Protein AF-A0A1B6GVT2-F1 (afdb_monomer_lite)

Sequence (245 aa):
VLQGLETLRNENLNYINGLKAGSTSDSDYGLNQEKYELVSKVFQDVELGIDEAQLMIGLTSHFQVIEAEKHKLRTQVHRLCQENAWLRDELANAQQKLQYSEQMVVALEEEKKSMEFMCSMNKYDQDNASDESASVDLSKQMKKDDPAVDLFPDDEPEERSVASPTPCNQFSQSMNAGYEIPSRLRTLHNLVIQYATQGRYEVAVPLCKQALEDLEKTSGRDHPDVATMLNILALVYRDQNKYKE

Foldseek 3Di:
DLVVLVVLLVVLVVLLVVLVVPCPDPVCNVVSVVVNVVSVVVNVVSVVVNVVVVVVVVVVVVVVVVVVVVVVVVVVVVVVVVVVVVVVVVVVVVVVVVVVVVVVVVVVVVVVVVVVVVVVVVVVVVVVVVVVPDDDDDDDDDDDDDPDDDPDDDDDDDDDDDDDDDDDDDDDDDDDPDPDQDPVLVVLLVVLVVCLVVVNLVVSLVSLVVVLVVCCVPPNDPDVSNVVSVVSNCVSCVSVVNPPD

Structure (mmCIF, N/CA/C/O backbone):
data_AF-A0A1B6GVT2-F1
#
_entry.id   AF-A0A1B6GVT2-F1
#
loop_
_atom_site.group_PDB
_atom_site.id
_atom_site.type_symbol
_atom_site.label_atom_id
_atom_site.label_alt_id
_atom_site.label_comp_id
_atom_site.label_asym_id
_atom_site.label_entity_id
_atom_site.label_seq_id
_atom_site.pdbx_PDB_ins_code
_atom_site.Cartn_x
_atom_site.Cartn_y
_atom_site.Cartn_z
_atom_site.occupancy
_atom_site.B_iso_or_equiv
_atom_site.auth_seq_id
_atom_site.auth_comp_id
_atom_site.auth_asym_id
_atom_site.auth_atom_id
_atom_site.pdbx_PDB_model_num
ATOM 1 N N . VAL A 1 1 ? -10.860 -7.937 35.851 1.00 80.38 1 VAL A N 1
ATOM 2 C CA . VAL A 1 1 ? -11.379 -6.635 36.336 1.00 80.38 1 VAL A CA 1
ATOM 3 C C . VAL A 1 1 ? -12.832 -6.459 35.934 1.00 80.38 1 VAL A C 1
ATOM 5 O O . VAL A 1 1 ? -13.651 -6.451 36.836 1.00 80.38 1 VAL A O 1
ATOM 8 N N . LEU A 1 2 ? -13.170 -6.456 34.635 1.00 89.06 2 LEU A N 1
ATOM 9 C CA . LEU A 1 2 ? -14.562 -6.333 34.163 1.00 89.06 2 LEU A CA 1
ATOM 10 C C . LEU A 1 2 ? -15.524 -7.334 34.828 1.00 89.06 2 LEU A C 1
ATOM 12 O O . LEU A 1 2 ? -16.487 -6.937 35.464 1.00 89.06 2 LEU A O 1
ATOM 16 N N . GLN A 1 3 ? -15.172 -8.622 34.798 1.00 89.44 3 GLN A N 1
ATOM 17 C CA . GLN A 1 3 ? -15.963 -9.688 35.422 1.00 89.44 3 GLN A CA 1
ATOM 18 C C . GLN A 1 3 ? -16.143 -9.498 36.941 1.00 89.44 3 GLN A C 1
ATOM 20 O O . GLN A 1 3 ? -17.170 -9.870 37.488 1.00 89.44 3 GLN A O 1
ATOM 25 N N . GLY A 1 4 ? -15.160 -8.893 37.620 1.00 91.94 4 GLY A N 1
ATOM 26 C CA . GLY A 1 4 ? -15.250 -8.573 39.049 1.00 91.94 4 GLY A CA 1
ATOM 27 C C . GLY A 1 4 ? -16.153 -7.367 39.336 1.00 91.94 4 GLY A C 1
ATOM 28 O O . GLY A 1 4 ? -16.844 -7.334 40.351 1.00 91.94 4 GLY A O 1
ATOM 29 N N . LEU A 1 5 ? -16.183 -6.387 38.429 1.00 91.00 5 LEU A N 1
ATOM 30 C CA . LEU A 1 5 ? -17.119 -5.264 38.498 1.00 91.00 5 LEU A CA 1
ATOM 31 C C . LEU A 1 5 ? -18.551 -5.724 38.195 1.00 91.00 5 LEU A C 1
ATOM 33 O O . LEU A 1 5 ? -19.476 -5.313 38.883 1.00 91.00 5 LEU A O 1
ATOM 37 N N . GLU A 1 6 ? -18.739 -6.639 37.243 1.00 92.31 6 GLU A N 1
ATOM 38 C CA . GLU A 1 6 ? -20.045 -7.243 36.944 1.00 92.31 6 GLU A CA 1
ATOM 39 C C . GLU A 1 6 ? -20.594 -8.059 38.122 1.00 92.31 6 GLU A C 1
ATOM 41 O O . GLU A 1 6 ? -21.783 -7.970 38.432 1.00 92.31 6 GLU A O 1
ATOM 46 N N . THR A 1 7 ? -19.745 -8.817 38.826 1.00 94.06 7 THR A N 1
ATOM 47 C CA . THR A 1 7 ? -20.168 -9.518 40.047 1.00 94.06 7 THR A CA 1
ATOM 48 C C . THR A 1 7 ? -20.569 -8.536 41.145 1.00 94.06 7 THR A C 1
ATOM 50 O O . THR A 1 7 ? -21.641 -8.694 41.724 1.00 94.06 7 THR A O 1
ATOM 53 N N . LEU A 1 8 ? -19.785 -7.473 41.366 1.00 92.12 8 LEU A N 1
ATOM 54 C CA . LEU A 1 8 ? -20.112 -6.420 42.338 1.00 92.12 8 LEU A CA 1
ATOM 55 C C . LEU A 1 8 ? -21.399 -5.674 41.972 1.00 92.12 8 LEU A C 1
ATOM 57 O O . LEU A 1 8 ? -22.204 -5.355 42.846 1.00 92.12 8 LEU A O 1
ATOM 61 N N . ARG A 1 9 ? -21.632 -5.413 40.684 1.00 93.62 9 ARG A N 1
ATOM 62 C CA . ARG A 1 9 ? -22.877 -4.816 40.188 1.00 93.62 9 ARG A CA 1
ATOM 63 C C . ARG A 1 9 ? -24.078 -5.693 40.550 1.00 93.62 9 ARG A C 1
ATOM 65 O O . ARG A 1 9 ? -25.070 -5.188 41.070 1.00 93.62 9 ARG A O 1
ATOM 72 N N . ASN A 1 10 ? -23.977 -7.002 40.318 1.00 92.81 10 ASN A N 1
ATOM 73 C CA . ASN A 1 10 ? -25.047 -7.956 40.615 1.00 92.81 10 ASN A CA 1
ATOM 74 C C . ASN A 1 10 ? -25.301 -8.098 42.125 1.00 92.81 10 ASN A C 1
ATOM 76 O O . ASN A 1 10 ? -26.453 -8.168 42.549 1.00 92.81 10 ASN A O 1
ATOM 80 N N . GLU A 1 11 ? -24.250 -8.096 42.946 1.00 92.94 11 GLU A N 1
ATOM 81 C CA . GLU A 1 11 ? -24.371 -8.093 44.408 1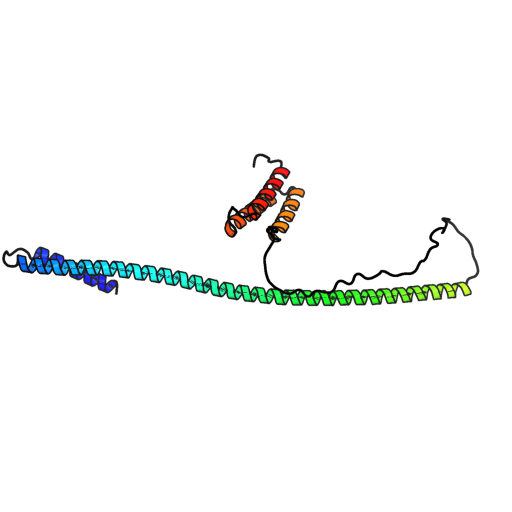.00 92.94 11 GLU A CA 1
ATOM 82 C C . GLU A 1 11 ? -25.060 -6.818 44.914 1.00 92.94 11 GLU A C 1
ATOM 84 O O . GLU A 1 11 ? -26.036 -6.907 45.658 1.00 92.94 11 GLU A O 1
ATOM 89 N N . ASN A 1 12 ? -24.638 -5.636 44.448 1.00 90.25 12 ASN A N 1
ATOM 90 C CA . ASN A 1 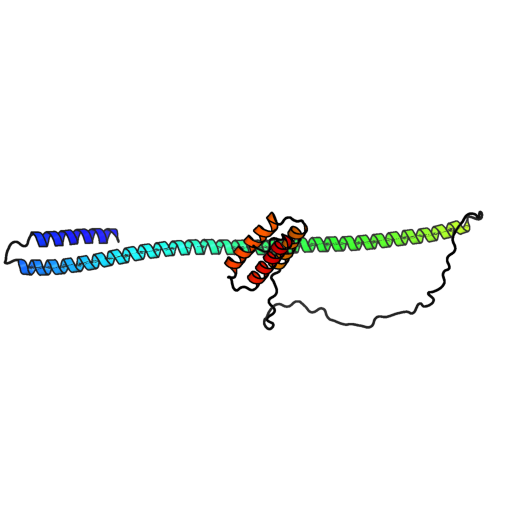12 ? -25.273 -4.359 44.794 1.00 90.25 12 ASN A CA 1
ATOM 91 C C . ASN A 1 12 ? -26.738 -4.296 44.344 1.00 90.25 12 ASN A C 1
ATOM 93 O O . ASN A 1 12 ? -27.591 -3.828 45.097 1.00 90.25 12 ASN A O 1
ATOM 97 N N . LEU A 1 13 ? -27.064 -4.833 43.165 1.00 91.75 13 LEU A N 1
ATOM 98 C CA . LEU A 1 13 ? -28.447 -4.947 42.698 1.00 91.75 13 LEU A CA 1
ATOM 99 C C . LEU A 1 13 ? -29.287 -5.838 43.625 1.00 91.75 13 LEU A C 1
ATOM 101 O O . LEU A 1 13 ? -30.421 -5.495 43.966 1.00 91.75 13 LEU A O 1
ATOM 105 N N . ASN A 1 14 ? -28.724 -6.960 44.074 1.00 91.62 14 ASN A N 1
ATOM 106 C CA . ASN A 1 14 ? -29.378 -7.846 45.033 1.00 91.62 14 ASN A CA 1
ATOM 107 C C . ASN A 1 14 ? -29.585 -7.158 46.393 1.00 91.62 14 ASN A C 1
ATOM 109 O O . ASN A 1 14 ? -30.661 -7.297 46.976 1.00 91.62 14 ASN A O 1
ATOM 113 N N . TYR A 1 15 ? -28.618 -6.366 46.871 1.00 88.81 15 TYR A N 1
ATOM 114 C CA . TYR A 1 15 ? -28.761 -5.571 48.097 1.00 88.81 15 TYR A CA 1
ATOM 115 C C . TYR A 1 15 ? -29.846 -4.493 47.977 1.00 88.81 15 TYR A C 1
ATOM 117 O O . TYR A 1 15 ? -30.672 -4.361 48.880 1.00 88.81 15 TYR A O 1
ATOM 125 N N . ILE A 1 16 ? -29.901 -3.773 46.854 1.00 88.06 16 ILE A N 1
ATOM 126 C CA . ILE A 1 16 ? -30.946 -2.780 46.544 1.00 88.06 16 ILE A CA 1
ATOM 127 C C . ILE A 1 16 ? -32.334 -3.434 46.557 1.00 88.06 16 ILE A C 1
ATOM 129 O O . ILE A 1 16 ? -33.268 -2.906 47.166 1.00 88.06 16 ILE A O 1
ATOM 133 N N . ASN A 1 17 ? -32.468 -4.603 45.925 1.00 86.94 17 ASN A N 1
ATOM 134 C CA . ASN A 1 17 ? -33.721 -5.358 45.893 1.00 86.94 17 ASN A CA 1
ATOM 135 C C . ASN A 1 17 ? -34.118 -5.878 47.285 1.00 86.94 17 ASN A C 1
ATOM 137 O O . ASN A 1 17 ? -35.291 -5.813 47.650 1.00 86.94 17 ASN A O 1
ATOM 141 N N . GLY A 1 18 ? -33.150 -6.332 48.089 1.00 85.81 18 GLY A N 1
ATOM 142 C CA . GLY A 1 18 ? -33.376 -6.760 49.472 1.00 85.81 18 GLY A CA 1
ATOM 143 C C . GLY A 1 18 ? -33.822 -5.619 50.393 1.00 85.81 18 GLY A C 1
ATOM 144 O O . GLY A 1 18 ? -34.776 -5.781 51.153 1.00 85.81 18 GLY A O 1
ATOM 145 N N . LEU A 1 19 ? -33.196 -4.442 50.280 1.00 82.25 19 LEU A N 1
ATOM 146 C CA . LEU A 1 19 ? -33.551 -3.237 51.044 1.00 82.25 19 LEU A CA 1
ATOM 147 C C . LEU A 1 19 ? -34.955 -2.713 50.695 1.00 82.25 19 LEU A C 1
ATOM 149 O O . LEU A 1 19 ? -35.679 -2.267 51.587 1.00 82.25 19 LEU A O 1
ATOM 153 N N . LYS A 1 20 ? -35.370 -2.825 49.425 1.00 76.31 20 LYS A N 1
ATOM 154 C CA . LYS A 1 20 ? -36.737 -2.508 48.966 1.00 76.31 20 LYS A CA 1
ATOM 155 C C . LYS A 1 20 ? -37.798 -3.501 49.445 1.00 76.31 20 LYS A C 1
ATOM 157 O O . LYS A 1 20 ? -38.952 -3.121 49.601 1.00 76.31 20 LYS A O 1
ATOM 162 N N . ALA A 1 21 ? -37.436 -4.768 49.639 1.00 77.69 21 ALA A N 1
ATOM 163 C CA . ALA A 1 21 ? -38.366 -5.800 50.094 1.00 77.69 21 ALA A CA 1
ATOM 164 C C . ALA A 1 21 ? -38.567 -5.796 51.623 1.00 77.69 21 ALA A C 1
ATOM 166 O O . ALA A 1 21 ? -39.639 -6.162 52.097 1.00 77.69 21 ALA A O 1
ATOM 167 N N . GLY A 1 22 ? -37.559 -5.377 52.399 1.00 68.69 22 GLY A N 1
ATOM 168 C CA . GLY A 1 22 ? -37.584 -5.368 53.870 1.00 68.69 22 GLY A CA 1
ATOM 169 C C . GLY A 1 22 ? -38.232 -4.142 54.527 1.00 68.69 22 GLY A C 1
ATOM 170 O O . GLY A 1 22 ? -38.221 -4.028 55.749 1.00 68.69 22 GLY A O 1
ATOM 171 N N . SER A 1 23 ? -38.784 -3.207 53.753 1.00 60.81 23 SER A N 1
ATOM 172 C CA . SER A 1 23 ? -39.236 -1.891 54.227 1.00 60.81 23 SER A CA 1
ATOM 173 C C . SER A 1 23 ? -40.594 -1.905 54.957 1.00 60.81 23 SER A C 1
ATOM 175 O O . SER A 1 23 ? -41.352 -0.967 54.816 1.00 60.81 23 SER A O 1
ATOM 177 N N . THR A 1 24 ? -40.985 -2.942 55.702 1.00 57.97 24 THR A N 1
ATOM 178 C CA . THR A 1 24 ? -42.368 -3.051 56.234 1.00 57.97 24 THR A CA 1
ATOM 179 C C . THR A 1 24 ? -42.588 -2.478 57.642 1.00 57.97 24 THR A C 1
ATOM 181 O O . THR A 1 24 ? -43.722 -2.474 58.115 1.00 57.97 24 THR A O 1
ATOM 184 N N . SER A 1 25 ? -41.548 -2.006 58.338 1.00 59.25 25 SER A N 1
ATOM 185 C CA . SER A 1 25 ? -41.632 -1.503 59.724 1.00 59.25 25 SER A CA 1
ATOM 186 C C . SER A 1 25 ? -41.234 -0.028 59.851 1.00 59.25 25 SER A C 1
ATOM 188 O O . SER A 1 25 ? -40.093 0.332 59.568 1.00 59.25 25 SER A O 1
ATOM 190 N N . ASP A 1 26 ? -42.156 0.802 60.358 1.00 57.19 26 ASP A N 1
ATOM 191 C CA . ASP A 1 26 ? -42.071 2.276 60.459 1.00 57.19 26 ASP A CA 1
ATOM 192 C C . ASP A 1 26 ? -40.804 2.824 61.156 1.00 57.19 26 ASP A C 1
ATOM 194 O O . ASP A 1 26 ? -40.368 3.930 60.849 1.00 57.19 26 ASP A O 1
ATOM 198 N N . SER A 1 27 ? -40.164 2.072 62.066 1.00 60.16 27 SER A N 1
ATOM 199 C CA . SER A 1 27 ? -38.970 2.559 62.785 1.00 60.16 27 SER A CA 1
ATOM 200 C C . SER A 1 27 ? -37.652 2.409 62.019 1.00 60.16 27 SER A C 1
ATOM 202 O O . SER A 1 27 ? -36.683 3.078 62.364 1.00 60.16 27 SER A O 1
ATOM 204 N N . ASP A 1 28 ? -37.595 1.540 61.005 1.00 62.97 28 ASP A N 1
ATOM 205 C CA . ASP A 1 28 ? -36.362 1.209 60.265 1.00 62.97 28 ASP A CA 1
ATOM 206 C C . ASP A 1 28 ? -36.270 1.916 58.903 1.00 62.97 28 ASP A C 1
ATOM 208 O O . ASP A 1 28 ? -35.255 1.828 58.209 1.00 62.97 28 ASP A O 1
ATOM 212 N N . TYR A 1 29 ? -37.316 2.651 58.516 1.00 71.06 29 TYR A N 1
ATOM 213 C CA . TYR A 1 29 ? -37.406 3.318 57.217 1.00 71.06 29 TYR A CA 1
ATOM 214 C C . TYR A 1 29 ? -36.283 4.330 56.976 1.00 71.06 29 TYR A C 1
ATOM 216 O O . TYR A 1 29 ? -35.708 4.336 55.892 1.00 71.06 29 TYR A O 1
ATOM 224 N N . GLY A 1 30 ? -35.929 5.150 57.971 1.00 76.31 30 GLY A N 1
ATOM 225 C CA . GLY A 1 30 ? -34.881 6.168 57.816 1.00 76.31 30 GLY A CA 1
ATOM 226 C C . GLY A 1 30 ? -33.496 5.565 57.557 1.00 76.31 30 GLY A C 1
ATOM 227 O O . GLY A 1 30 ? -32.812 5.951 56.614 1.00 76.31 30 GLY A O 1
ATOM 228 N N . LEU A 1 31 ? -33.114 4.550 58.337 1.00 78.38 31 LEU A N 1
ATOM 229 C CA . LEU A 1 31 ? -31.825 3.866 58.178 1.00 78.38 31 LEU A CA 1
ATOM 230 C C . LEU A 1 31 ? -31.768 3.023 56.898 1.00 78.38 31 LEU A C 1
ATOM 232 O O . LEU A 1 31 ? -30.718 2.938 56.261 1.00 78.38 31 LEU A O 1
ATOM 236 N N . ASN A 1 32 ? -32.877 2.391 56.505 1.00 80.12 32 ASN A N 1
ATOM 237 C CA . ASN A 1 32 ? -32.943 1.645 55.248 1.00 80.12 32 ASN A CA 1
ATOM 238 C C . ASN A 1 32 ? -32.906 2.569 54.026 1.00 80.12 32 ASN A C 1
ATOM 240 O O . ASN A 1 32 ? -32.313 2.189 53.017 1.00 80.12 32 ASN A O 1
ATOM 244 N N . GLN A 1 33 ? -33.461 3.779 54.127 1.00 82.56 33 GLN A N 1
ATOM 245 C CA . GLN A 1 33 ? -33.381 4.798 53.084 1.00 82.56 33 GLN A CA 1
ATOM 246 C C . GLN A 1 33 ? -31.938 5.286 52.882 1.00 82.56 33 GLN A C 1
ATOM 248 O O . GLN A 1 33 ? -31.445 5.264 51.757 1.00 82.56 33 GLN A O 1
ATOM 253 N N . GLU A 1 34 ? -31.217 5.628 53.955 1.00 85.50 34 GLU A N 1
ATOM 254 C CA . GLU A 1 34 ? -29.806 6.041 53.860 1.00 85.50 34 GLU A CA 1
ATOM 255 C C . GLU A 1 34 ? -28.907 4.922 53.301 1.00 85.50 34 GLU A C 1
ATOM 257 O O . GLU A 1 34 ? -28.043 5.162 52.454 1.00 85.50 34 GLU A O 1
ATOM 262 N N . LYS A 1 35 ? -29.134 3.668 53.720 1.00 87.00 35 LYS A N 1
ATOM 263 C CA . LYS A 1 35 ? -28.430 2.499 53.163 1.00 87.00 35 LYS A CA 1
ATOM 264 C C . LYS A 1 35 ? -28.738 2.301 51.684 1.00 87.00 35 LYS A C 1
ATOM 266 O O . LYS A 1 35 ? -27.830 2.008 50.910 1.00 87.00 35 LYS A O 1
ATOM 271 N N . TYR A 1 36 ? -30.000 2.455 51.292 1.00 88.06 36 TYR A N 1
ATOM 272 C CA . TYR A 1 36 ? -30.412 2.361 49.898 1.00 88.06 36 TYR A CA 1
ATOM 273 C C . TYR A 1 36 ? -29.717 3.426 49.046 1.00 88.06 36 TYR A C 1
ATOM 275 O O . TYR A 1 36 ? -29.175 3.104 47.993 1.00 88.06 36 TYR A O 1
ATOM 283 N N . GLU A 1 37 ? -29.678 4.674 49.512 1.00 88.81 37 GLU A N 1
ATOM 284 C CA . GLU A 1 37 ? -29.016 5.778 48.813 1.00 88.81 37 GLU A CA 1
ATOM 285 C C . GLU A 1 37 ? -27.512 5.533 48.651 1.00 88.81 37 GLU A C 1
ATOM 287 O O . GLU A 1 37 ? -26.970 5.720 47.558 1.00 88.81 37 GLU A O 1
ATOM 292 N N . LEU A 1 38 ? -26.842 5.030 49.694 1.00 91.25 38 LEU A N 1
ATOM 293 C CA . LEU A 1 38 ? -25.420 4.699 49.631 1.00 91.25 38 LEU A CA 1
ATOM 294 C C . LEU A 1 38 ? -25.137 3.570 48.629 1.00 91.25 38 LEU A C 1
ATOM 296 O O . LEU A 1 38 ? -24.254 3.708 47.782 1.00 91.25 38 LEU A O 1
ATOM 300 N N . VAL A 1 39 ? -25.896 2.470 48.690 1.00 91.81 39 VAL A N 1
ATOM 301 C CA . VAL A 1 39 ? -25.717 1.331 47.773 1.00 91.81 39 VAL A CA 1
ATOM 302 C C . VAL A 1 39 ? -26.092 1.718 46.341 1.00 91.81 39 VAL A C 1
ATOM 304 O O . VAL A 1 39 ? -25.415 1.303 45.406 1.00 91.81 39 VAL A O 1
ATOM 307 N N . SER A 1 40 ? -27.110 2.561 46.147 1.00 91.19 40 SER A N 1
ATOM 308 C CA . SER A 1 40 ? -27.479 3.079 44.825 1.00 91.19 40 SER A CA 1
ATOM 309 C C . SER A 1 40 ? -26.367 3.929 44.214 1.00 91.19 40 SER A C 1
ATOM 311 O O . SER A 1 40 ? -26.122 3.831 43.013 1.00 91.19 40 SER A O 1
ATOM 313 N N . LYS A 1 41 ? -25.674 4.740 45.022 1.00 94.00 41 LYS A N 1
ATOM 314 C CA . LYS A 1 41 ? -24.526 5.524 44.557 1.00 94.00 41 LYS A CA 1
ATOM 315 C C . LYS A 1 41 ? -23.362 4.622 44.146 1.00 94.00 41 LYS A C 1
ATOM 317 O O . LYS A 1 41 ? -22.839 4.767 43.049 1.00 94.00 41 LYS A O 1
ATOM 322 N N . VAL A 1 42 ? -23.024 3.637 44.982 1.00 92.88 42 VAL A N 1
ATOM 323 C CA . VAL A 1 42 ? -21.978 2.646 44.671 1.00 92.88 42 VAL A CA 1
ATOM 324 C C . VAL A 1 42 ? -22.328 1.843 43.417 1.00 92.88 42 VAL A C 1
ATOM 326 O O . VAL A 1 42 ? -21.457 1.586 42.594 1.00 92.88 42 VAL A O 1
ATOM 329 N N . PHE A 1 43 ? -23.595 1.471 43.237 1.00 93.50 43 PHE A N 1
ATOM 330 C CA . PHE A 1 43 ? -24.060 0.785 42.034 1.00 93.50 43 PHE A CA 1
ATOM 331 C C . PHE A 1 43 ? -23.825 1.626 40.772 1.00 93.50 43 PHE A C 1
ATOM 333 O O . PHE A 1 43 ? -23.289 1.110 39.794 1.00 93.50 43 PHE A O 1
ATOM 340 N N . GLN A 1 44 ? -24.163 2.918 40.810 1.00 94.12 44 GLN A N 1
ATOM 341 C CA . GLN A 1 44 ? -23.956 3.830 39.685 1.00 94.12 44 GLN A CA 1
ATOM 342 C C . GLN A 1 44 ? -22.465 4.040 39.371 1.00 94.12 44 GLN A C 1
ATOM 344 O O . GLN A 1 44 ? -22.078 4.024 38.204 1.00 94.12 44 GLN A O 1
ATOM 349 N N . ASP A 1 45 ? -21.622 4.165 40.399 1.00 94.88 45 ASP A N 1
ATOM 350 C CA . ASP A 1 45 ? -20.167 4.271 40.236 1.00 94.88 45 ASP A CA 1
ATOM 351 C C . ASP A 1 45 ? -19.570 2.981 39.628 1.00 94.88 45 ASP A C 1
ATOM 353 O O . ASP A 1 45 ? -18.672 3.041 38.787 1.00 94.88 45 ASP A O 1
ATOM 357 N N . VAL A 1 46 ? -20.089 1.803 40.004 1.00 95.00 46 VAL A N 1
ATOM 358 C CA . VAL A 1 46 ? -19.681 0.513 39.419 1.00 95.00 46 VAL A CA 1
ATOM 359 C C . VAL A 1 46 ? -20.121 0.391 37.960 1.00 95.00 46 VAL A C 1
ATOM 361 O O . VAL A 1 46 ? -19.341 -0.105 37.151 1.00 95.00 46 VAL A O 1
ATOM 364 N N . GLU A 1 47 ? -21.325 0.842 37.596 1.00 94.31 47 GLU A N 1
ATOM 365 C CA . GLU A 1 47 ? -21.771 0.849 36.194 1.00 94.31 47 GLU A CA 1
ATOM 366 C C . GLU A 1 47 ? -20.896 1.755 35.322 1.00 94.31 47 GLU A C 1
ATOM 368 O O . GLU A 1 47 ? -20.406 1.302 34.289 1.00 94.31 47 GLU A O 1
ATOM 373 N N . LEU A 1 48 ? -20.595 2.973 35.785 1.00 95.25 48 LEU A N 1
ATOM 374 C CA . LEU A 1 48 ? -19.649 3.866 35.106 1.00 95.25 48 LEU A CA 1
ATOM 375 C C . LEU A 1 48 ? -18.269 3.209 34.947 1.00 95.25 48 LEU A C 1
ATOM 377 O O . LEU A 1 48 ? -17.686 3.240 33.865 1.00 95.25 48 LEU A O 1
ATOM 381 N N . GLY A 1 49 ? -17.771 2.545 35.994 1.00 95.44 49 GLY A N 1
ATOM 382 C CA . GLY A 1 49 ? -16.502 1.817 35.938 1.00 95.44 49 GLY A CA 1
ATOM 383 C C . GLY A 1 49 ? -16.504 0.632 34.959 1.00 95.44 49 GLY A C 1
ATOM 384 O O . GLY A 1 49 ? -15.464 0.321 34.373 1.00 95.44 49 GLY A O 1
ATOM 385 N N . ILE A 1 50 ? -17.647 -0.033 34.753 1.00 95.12 50 ILE A N 1
ATOM 386 C CA . ILE A 1 50 ? -17.794 -1.086 33.734 1.00 95.12 50 ILE A CA 1
ATOM 387 C C . ILE A 1 50 ? -17.717 -0.471 32.337 1.00 95.12 50 ILE A C 1
ATOM 389 O O . ILE A 1 50 ? -16.945 -0.969 31.515 1.00 95.12 50 ILE A O 1
ATOM 393 N N . ASP A 1 51 ? -18.457 0.607 32.080 1.00 95.44 51 ASP A N 1
ATOM 394 C CA . ASP A 1 51 ? -18.481 1.279 30.777 1.00 95.44 51 ASP A CA 1
ATOM 395 C C . ASP A 1 51 ? -17.089 1.809 30.391 1.00 95.44 51 ASP A C 1
ATOM 397 O O . ASP A 1 51 ? -16.608 1.581 29.276 1.00 95.44 51 ASP A O 1
ATOM 401 N N . GLU A 1 52 ? -16.381 2.434 31.337 1.00 95.69 52 GLU A N 1
ATOM 402 C CA . GLU A 1 52 ? -14.996 2.879 31.152 1.00 95.69 52 GLU A CA 1
ATOM 403 C C . GLU A 1 52 ? -14.053 1.708 30.844 1.00 95.69 52 GLU A C 1
ATOM 405 O O . GLU A 1 52 ? -13.225 1.781 29.930 1.00 95.69 52 GLU A O 1
ATOM 410 N N . ALA A 1 53 ? -14.184 0.592 31.566 1.00 95.69 53 ALA A N 1
ATOM 411 C CA . ALA A 1 53 ? -13.353 -0.583 31.342 1.00 95.69 53 ALA A CA 1
ATOM 412 C C . ALA A 1 53 ? -13.639 -1.257 29.986 1.00 95.69 53 ALA A C 1
ATOM 414 O O . ALA A 1 53 ? -12.702 -1.716 29.327 1.00 95.69 53 ALA A O 1
ATOM 415 N N . GLN A 1 54 ? -14.895 -1.283 29.531 1.00 95.75 54 GLN A N 1
ATOM 416 C CA . GLN A 1 54 ? -15.249 -1.755 28.188 1.00 95.75 54 GLN A CA 1
ATOM 417 C C . GLN A 1 54 ? -14.628 -0.868 27.105 1.00 95.75 54 GLN A C 1
ATOM 419 O O . GLN A 1 54 ? -14.041 -1.386 26.150 1.00 95.75 54 GLN A O 1
ATOM 424 N N . LEU A 1 55 ? -14.681 0.456 27.278 1.00 96.56 55 LEU A N 1
ATOM 425 C CA . LEU A 1 55 ? -14.051 1.407 26.362 1.00 96.56 55 LEU A CA 1
ATOM 426 C C . LEU A 1 55 ? -12.535 1.195 26.304 1.00 96.56 55 LEU A C 1
ATOM 428 O O . LEU A 1 55 ? -11.968 1.132 25.213 1.00 96.56 55 LEU A O 1
ATOM 432 N N . MET A 1 56 ? -11.880 1.004 27.452 1.00 96.56 56 MET A N 1
ATOM 433 C CA . MET A 1 56 ? -10.444 0.719 27.514 1.00 96.56 56 MET A CA 1
ATOM 434 C C . MET A 1 56 ? -10.070 -0.579 26.790 1.00 96.56 56 MET A C 1
ATOM 436 O O . MET A 1 56 ? -9.053 -0.619 26.093 1.00 96.56 56 MET A O 1
ATOM 440 N N . ILE A 1 57 ? -10.888 -1.630 26.897 1.00 96.06 57 ILE A N 1
ATOM 441 C CA . ILE A 1 57 ? -10.678 -2.885 26.160 1.00 96.06 57 ILE A CA 1
ATOM 442 C C . ILE A 1 57 ? -10.819 -2.651 24.653 1.00 96.06 57 ILE A C 1
ATOM 444 O O . ILE A 1 57 ? -9.946 -3.068 23.888 1.00 96.06 57 ILE A O 1
ATOM 448 N N . GLY A 1 58 ? -11.874 -1.951 24.225 1.00 97.12 58 GLY A N 1
ATOM 449 C CA . GLY A 1 58 ? -12.096 -1.611 22.819 1.00 97.12 58 GLY A CA 1
ATOM 450 C C . GLY A 1 58 ? -10.939 -0.797 22.238 1.00 97.12 58 GLY A C 1
ATOM 451 O O . GLY A 1 58 ? -10.372 -1.163 21.208 1.00 97.12 58 GLY A O 1
ATOM 452 N N . LEU A 1 59 ? -10.516 0.253 22.946 1.00 97.81 59 LEU A N 1
ATOM 453 C CA . LEU A 1 59 ? -9.374 1.083 22.567 1.00 97.81 59 LEU A CA 1
ATOM 454 C C . LEU A 1 59 ? -8.085 0.261 22.462 1.00 97.81 59 LEU A C 1
ATOM 456 O O . LEU A 1 59 ? -7.363 0.383 21.475 1.00 97.81 59 LEU A O 1
ATOM 460 N N . THR A 1 60 ? -7.816 -0.608 23.438 1.00 97.31 60 THR A N 1
ATOM 461 C CA . THR A 1 60 ? -6.629 -1.475 23.427 1.00 97.31 60 THR A CA 1
ATOM 462 C C . THR A 1 60 ? -6.649 -2.431 22.235 1.00 97.31 60 THR A C 1
ATOM 464 O O . THR A 1 60 ? -5.635 -2.592 21.562 1.00 97.31 60 THR A O 1
ATOM 467 N N . SER A 1 61 ? -7.805 -3.019 21.923 1.00 97.75 61 SER A N 1
ATOM 468 C CA . SER A 1 61 ? -7.975 -3.883 20.752 1.00 97.75 61 SER A CA 1
ATOM 469 C C . SER A 1 61 ? -7.705 -3.127 19.447 1.00 97.75 61 SER A C 1
ATOM 471 O O . SER A 1 61 ? -6.953 -3.603 18.598 1.00 97.75 61 SER A O 1
ATOM 473 N N . HIS A 1 62 ? -8.274 -1.929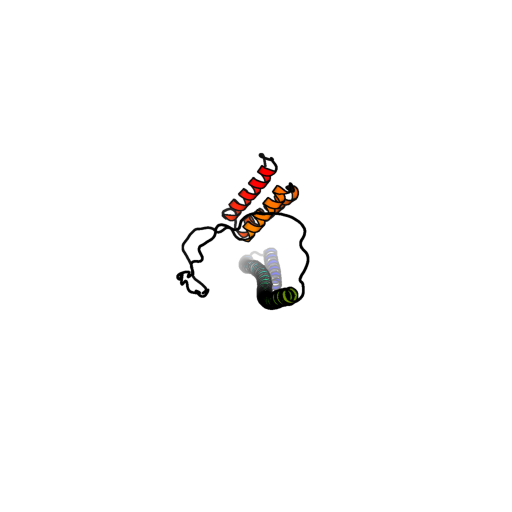 19.279 1.00 98.19 62 HIS A N 1
ATOM 474 C CA . HIS A 1 62 ? -8.015 -1.099 18.099 1.00 98.19 62 HIS A CA 1
ATOM 475 C C . HIS A 1 62 ? -6.541 -0.704 17.989 1.00 98.19 62 HIS A C 1
ATOM 477 O O . HIS A 1 62 ? -5.960 -0.780 16.906 1.00 98.19 62 HIS A O 1
ATOM 483 N N . PHE A 1 63 ? -5.917 -0.340 19.108 1.00 98.25 63 PHE A N 1
ATOM 484 C CA . PHE A 1 63 ? -4.501 -0.006 19.156 1.00 98.25 63 PHE A CA 1
ATOM 485 C C . PHE A 1 63 ? -3.622 -1.192 18.735 1.00 98.25 63 PHE A C 1
ATOM 487 O O . PHE A 1 63 ? -2.753 -1.026 17.885 1.00 98.25 63 PHE A O 1
ATOM 494 N N . GLN A 1 64 ? -3.909 -2.405 19.222 1.00 98.38 64 GLN A N 1
ATOM 495 C CA . GLN A 1 64 ? -3.197 -3.627 18.824 1.00 98.38 64 GLN A CA 1
ATOM 496 C C . GLN A 1 64 ? -3.302 -3.913 17.319 1.00 98.38 64 GLN A C 1
ATOM 498 O O . GLN A 1 64 ? -2.310 -4.297 16.695 1.00 98.38 64 GLN A O 1
ATOM 503 N N . VAL A 1 65 ? -4.479 -3.710 16.715 1.00 98.31 65 VAL A N 1
ATOM 504 C CA . VAL A 1 65 ? -4.664 -3.877 15.262 1.00 98.31 65 VAL A CA 1
ATOM 505 C C . VAL A 1 65 ? -3.807 -2.871 14.491 1.00 98.31 65 VAL A C 1
ATOM 507 O O . VAL A 1 65 ? -3.054 -3.267 13.599 1.00 98.31 65 VAL A O 1
ATOM 510 N N . ILE A 1 66 ? -3.857 -1.593 14.876 1.00 98.25 66 ILE A N 1
ATOM 511 C CA . ILE A 1 66 ? -3.071 -0.525 14.241 1.00 98.25 66 ILE A CA 1
ATOM 512 C C . ILE A 1 66 ? -1.567 -0.792 14.383 1.00 98.25 66 ILE A C 1
ATOM 514 O O . ILE A 1 66 ? -0.804 -0.621 13.429 1.00 98.25 66 ILE A O 1
ATOM 518 N N . GLU A 1 67 ? -1.111 -1.236 15.554 1.00 98.19 67 GLU A N 1
ATOM 519 C CA . GLU A 1 67 ? 0.290 -1.595 15.768 1.00 98.19 67 GLU A CA 1
ATOM 520 C C . GLU A 1 67 ? 0.718 -2.772 14.890 1.00 98.19 67 GLU A C 1
ATOM 522 O O . GLU A 1 67 ? 1.780 -2.713 14.262 1.00 98.19 67 GLU A O 1
ATOM 527 N N . ALA A 1 68 ? -0.108 -3.814 14.779 1.00 98.00 68 ALA A N 1
ATOM 528 C CA . ALA A 1 68 ? 0.175 -4.955 13.916 1.00 98.00 68 ALA A CA 1
ATOM 529 C C . ALA A 1 68 ? 0.268 -4.548 12.434 1.00 98.00 68 ALA A C 1
ATOM 531 O O . ALA A 1 68 ? 1.183 -4.984 11.729 1.00 98.00 68 ALA A O 1
ATOM 532 N N . GLU A 1 69 ? -0.630 -3.686 11.954 1.00 97.94 69 GLU A N 1
ATOM 533 C CA . GLU A 1 69 ? -0.580 -3.138 10.593 1.00 97.94 69 GLU A CA 1
ATOM 534 C C . GLU A 1 69 ? 0.674 -2.293 10.362 1.00 97.94 69 GLU A C 1
ATOM 536 O O . GLU A 1 69 ? 1.391 -2.489 9.378 1.00 97.94 69 GLU A O 1
ATOM 541 N N . LYS A 1 70 ? 1.013 -1.418 11.311 1.00 98.12 70 LYS A N 1
ATOM 542 C CA . LYS A 1 70 ? 2.249 -0.629 11.287 1.00 98.12 70 LYS A CA 1
ATOM 543 C C . LYS A 1 70 ? 3.490 -1.519 11.217 1.00 98.12 70 LYS A C 1
ATOM 545 O O . LYS A 1 70 ? 4.414 -1.212 10.461 1.00 98.12 70 LYS A O 1
ATOM 550 N N . HIS A 1 71 ? 3.537 -2.610 11.981 1.00 98.12 71 HIS A N 1
ATOM 551 C CA . HIS A 1 71 ? 4.639 -3.570 11.919 1.00 98.12 71 HIS A CA 1
ATOM 552 C C . HIS A 1 71 ? 4.731 -4.244 10.543 1.00 98.12 71 HIS A C 1
ATOM 554 O O . HIS A 1 71 ? 5.819 -4.276 9.968 1.00 98.12 71 HIS A O 1
ATOM 560 N N . LYS A 1 72 ? 3.604 -4.691 9.969 1.00 98.38 72 LYS A N 1
ATOM 561 C CA . LYS A 1 72 ? 3.561 -5.276 8.615 1.00 98.38 72 LYS A CA 1
ATOM 562 C C . LYS A 1 72 ? 4.076 -4.305 7.551 1.00 98.38 72 LYS A C 1
ATOM 564 O O . LYS A 1 72 ? 4.941 -4.675 6.757 1.00 98.38 72 LYS A O 1
ATOM 569 N N . LEU A 1 73 ? 3.593 -3.061 7.565 1.00 97.75 73 LEU A N 1
ATOM 570 C CA . LEU A 1 73 ? 4.004 -2.031 6.607 1.00 97.75 73 LEU A CA 1
ATOM 571 C C . LEU A 1 73 ? 5.495 -1.704 6.729 1.00 97.75 73 LEU A C 1
ATOM 573 O O . LEU A 1 73 ? 6.185 -1.595 5.719 1.00 97.75 73 LEU A O 1
ATOM 577 N N . ARG A 1 74 ? 6.033 -1.615 7.951 1.00 98.19 74 ARG A N 1
ATOM 578 C CA . ARG A 1 74 ? 7.474 -1.398 8.169 1.00 98.19 74 ARG A CA 1
ATOM 579 C C . ARG A 1 74 ? 8.325 -2.516 7.574 1.00 98.19 74 ARG A C 1
ATOM 581 O O . ARG A 1 74 ? 9.314 -2.229 6.901 1.00 98.19 74 ARG A O 1
ATOM 588 N N . THR A 1 75 ? 7.939 -3.772 7.785 1.00 97.44 75 THR A N 1
ATOM 589 C CA . THR A 1 75 ? 8.643 -4.919 7.196 1.00 97.44 75 THR A CA 1
ATOM 590 C C . THR A 1 75 ? 8.553 -4.904 5.671 1.00 97.44 75 THR A C 1
ATOM 592 O O . THR A 1 75 ? 9.554 -5.156 5.001 1.00 97.44 75 THR A O 1
ATOM 595 N N . GLN A 1 76 ? 7.391 -4.557 5.111 1.00 98.25 76 GLN A N 1
ATOM 596 C CA . GLN A 1 76 ? 7.217 -4.445 3.664 1.00 98.25 76 GLN A CA 1
ATOM 597 C C . GLN A 1 76 ? 8.103 -3.348 3.064 1.00 98.25 76 GLN A C 1
ATOM 599 O O . GLN A 1 76 ? 8.779 -3.597 2.071 1.00 98.25 76 GLN A O 1
ATOM 604 N N . VAL A 1 77 ? 8.154 -2.164 3.681 1.00 98.12 77 VAL A N 1
ATOM 605 C CA . VAL A 1 77 ? 9.032 -1.071 3.237 1.00 98.12 77 VAL A CA 1
ATOM 606 C C . VAL A 1 77 ? 10.494 -1.504 3.275 1.00 98.12 77 VAL A C 1
ATOM 608 O O . VAL A 1 77 ? 11.212 -1.293 2.303 1.00 98.12 77 VAL A O 1
ATOM 611 N N . HIS A 1 78 ? 10.936 -2.156 4.354 1.00 98.38 78 HIS A N 1
ATOM 612 C CA . HIS A 1 78 ? 12.311 -2.648 4.446 1.00 98.38 78 HIS A CA 1
ATOM 613 C C . HIS A 1 78 ? 12.645 -3.635 3.318 1.00 98.38 78 HIS A C 1
ATOM 615 O O . HIS A 1 78 ? 13.664 -3.476 2.645 1.00 98.38 78 HIS A O 1
ATOM 621 N N . ARG A 1 79 ? 11.751 -4.596 3.059 1.00 98.19 79 ARG A N 1
ATOM 622 C CA . ARG A 1 79 ? 11.886 -5.553 1.957 1.00 98.19 79 ARG A CA 1
ATOM 623 C C . ARG A 1 79 ? 11.964 -4.854 0.600 1.00 98.19 79 ARG A C 1
ATOM 625 O O . ARG A 1 79 ? 12.875 -5.134 -0.168 1.00 98.19 79 ARG A O 1
ATOM 632 N N . LEU A 1 80 ? 11.054 -3.920 0.321 1.00 97.38 80 LEU A N 1
ATOM 633 C CA . LEU A 1 80 ? 11.044 -3.178 -0.942 1.00 97.38 80 LEU A CA 1
ATOM 634 C C . LEU A 1 80 ? 12.309 -2.334 -1.120 1.00 97.38 80 LEU A C 1
ATOM 636 O O . LEU A 1 80 ? 12.828 -2.245 -2.228 1.00 97.38 80 LEU A O 1
ATOM 640 N N . CYS A 1 81 ? 12.835 -1.725 -0.056 1.00 98.06 81 CYS A N 1
ATOM 641 C CA . CYS A 1 81 ? 14.101 -0.997 -0.120 1.00 98.06 81 CYS A CA 1
ATOM 642 C C . CYS A 1 81 ? 15.276 -1.926 -0.457 1.00 98.06 81 CYS A C 1
ATOM 644 O O . CYS A 1 81 ? 16.117 -1.558 -1.275 1.00 98.06 81 CYS A O 1
ATOM 646 N N . GLN A 1 82 ? 15.318 -3.124 0.130 1.00 98.25 82 GLN A N 1
ATOM 647 C CA . GLN A 1 82 ? 16.343 -4.124 -0.170 1.00 98.25 82 GLN A CA 1
ATOM 648 C C . GLN A 1 82 ? 16.237 -4.630 -1.615 1.00 98.25 82 GLN A C 1
ATOM 650 O O . GLN A 1 82 ? 17.244 -4.682 -2.315 1.00 98.25 82 GLN A O 1
ATOM 655 N N . GLU A 1 83 ? 15.026 -4.945 -2.080 1.00 98.00 83 GLU A N 1
ATOM 656 C CA . GLU A 1 83 ? 14.774 -5.359 -3.465 1.00 98.00 83 GLU A CA 1
ATOM 657 C C . GLU A 1 83 ? 15.163 -4.247 -4.452 1.00 98.00 83 GLU A C 1
ATOM 659 O O . GLU A 1 83 ? 15.838 -4.513 -5.441 1.00 98.00 83 GLU A O 1
ATOM 664 N N . ASN A 1 84 ? 14.832 -2.984 -4.161 1.00 97.75 84 ASN A N 1
ATOM 665 C CA . ASN A 1 84 ? 15.247 -1.851 -4.993 1.00 97.75 84 ASN A CA 1
ATOM 666 C C . ASN A 1 84 ? 16.768 -1.652 -5.017 1.00 97.75 84 ASN A C 1
ATOM 668 O O . ASN A 1 84 ? 17.311 -1.307 -6.064 1.00 97.75 84 ASN A O 1
ATOM 672 N N . ALA A 1 85 ? 17.459 -1.839 -3.888 1.00 98.00 85 ALA A N 1
ATOM 673 C CA . ALA A 1 85 ? 18.918 -1.777 -3.850 1.00 98.00 85 ALA A CA 1
ATOM 674 C C . ALA A 1 85 ? 19.528 -2.890 -4.714 1.00 98.00 85 ALA A C 1
ATOM 676 O O . ALA A 1 85 ? 20.341 -2.609 -5.589 1.00 98.00 85 ALA A O 1
ATOM 677 N N . TRP A 1 86 ? 19.039 -4.121 -4.554 1.00 98.19 86 TRP A N 1
ATOM 678 C CA . TRP A 1 86 ? 19.485 -5.265 -5.344 1.00 98.19 86 TRP A CA 1
ATOM 679 C C . TRP A 1 86 ? 19.250 -5.073 -6.850 1.00 98.19 86 TRP A C 1
ATOM 681 O O . TRP A 1 86 ? 20.146 -5.319 -7.650 1.00 98.19 86 TRP A O 1
ATOM 691 N N . LEU A 1 87 ? 18.082 -4.560 -7.252 1.00 98.06 87 LEU A N 1
ATOM 692 C CA . LEU A 1 87 ? 17.782 -4.278 -8.661 1.00 98.06 87 LEU A CA 1
ATOM 693 C C . LEU A 1 87 ? 18.694 -3.199 -9.258 1.00 98.06 87 LEU A C 1
ATOM 695 O O . LEU A 1 87 ? 19.031 -3.275 -10.438 1.00 98.06 87 LEU A O 1
ATOM 699 N N . ARG A 1 88 ? 19.092 -2.192 -8.470 1.00 98.19 88 ARG A N 1
ATOM 700 C CA . ARG A 1 88 ? 20.050 -1.169 -8.919 1.00 98.19 88 ARG A CA 1
ATOM 701 C C . ARG A 1 88 ? 21.435 -1.763 -9.140 1.00 98.19 88 ARG A C 1
ATOM 703 O O . ARG A 1 88 ? 22.049 -1.455 -10.158 1.00 98.19 88 ARG A O 1
ATOM 710 N N . ASP A 1 89 ? 21.886 -2.625 -8.235 1.00 98.12 89 ASP A N 1
ATOM 711 C CA . ASP A 1 89 ? 23.172 -3.312 -8.364 1.00 98.12 89 ASP A CA 1
ATOM 712 C C . ASP A 1 89 ? 23.174 -4.258 -9.576 1.00 98.12 89 ASP A C 1
ATOM 714 O O . ASP A 1 89 ? 24.123 -4.266 -10.362 1.00 98.12 89 ASP A O 1
ATOM 718 N N . GLU A 1 90 ? 22.085 -5.002 -9.789 1.00 98.25 90 GLU A N 1
ATOM 719 C CA . GLU A 1 90 ? 21.939 -5.893 -10.946 1.00 98.25 90 GLU A CA 1
ATOM 720 C C . GLU A 1 90 ? 21.901 -5.106 -12.265 1.00 98.25 90 GLU A C 1
ATOM 722 O O . GLU A 1 90 ? 22.562 -5.480 -13.235 1.00 98.25 90 GLU A O 1
ATOM 727 N N . LEU A 1 91 ? 21.190 -3.972 -12.299 1.00 97.62 91 LEU A N 1
ATOM 728 C CA . LEU A 1 91 ? 21.177 -3.078 -13.457 1.00 97.62 91 LEU A CA 1
ATOM 729 C C . LEU A 1 91 ? 22.577 -2.528 -13.757 1.00 97.62 91 LEU A C 1
ATOM 731 O O . LEU A 1 91 ? 22.990 -2.532 -14.916 1.00 97.62 91 LEU A O 1
ATOM 735 N N . ALA A 1 92 ? 23.313 -2.087 -12.735 1.00 98.06 92 ALA A N 1
ATOM 736 C CA . ALA A 1 92 ? 24.676 -1.590 -12.896 1.00 98.06 92 ALA A CA 1
ATOM 737 C C . ALA A 1 92 ? 25.613 -2.679 -13.447 1.00 98.06 92 ALA A C 1
ATOM 739 O O . ALA A 1 92 ? 26.397 -2.424 -14.360 1.00 98.06 92 ALA A O 1
ATOM 740 N N . ASN A 1 93 ? 25.483 -3.916 -12.961 1.00 98.31 93 ASN A N 1
ATOM 741 C CA . ASN A 1 93 ? 26.243 -5.061 -13.464 1.00 98.31 93 ASN A CA 1
ATOM 742 C C . ASN A 1 93 ? 25.899 -5.380 -14.931 1.00 98.31 93 ASN A C 1
ATOM 744 O O . ASN A 1 93 ? 26.787 -5.602 -15.756 1.00 98.31 93 ASN A O 1
ATOM 748 N N . ALA A 1 94 ? 24.613 -5.357 -15.293 1.00 97.25 94 ALA A N 1
ATOM 749 C CA . ALA A 1 94 ? 24.176 -5.548 -16.674 1.00 97.25 94 ALA A CA 1
ATOM 750 C C . ALA A 1 94 ? 24.714 -4.449 -17.608 1.00 97.25 94 ALA A C 1
ATOM 752 O O . ALA A 1 94 ? 25.203 -4.756 -18.695 1.00 97.25 94 ALA A O 1
ATOM 753 N N . GLN A 1 95 ? 24.691 -3.188 -17.166 1.00 97.94 95 GLN A N 1
ATOM 754 C CA . GLN A 1 95 ? 25.263 -2.058 -17.904 1.00 97.94 95 GLN A CA 1
ATOM 755 C C . GLN A 1 95 ? 26.776 -2.202 -18.087 1.00 97.94 95 GLN A C 1
ATOM 757 O O . GLN A 1 95 ? 27.277 -1.987 -19.187 1.00 97.94 95 GLN A O 1
ATOM 762 N N . GLN A 1 96 ? 27.501 -2.632 -17.053 1.00 98.31 96 GLN A N 1
ATOM 763 C CA . GLN A 1 96 ? 28.939 -2.878 -17.151 1.00 98.31 96 GLN A CA 1
ATOM 764 C C . GLN A 1 96 ? 29.259 -3.985 -18.166 1.00 98.31 96 GLN A C 1
ATOM 766 O O . GLN A 1 96 ? 30.181 -3.844 -18.970 1.00 98.31 96 GLN A O 1
ATOM 771 N N . LYS A 1 97 ? 28.491 -5.081 -18.163 1.00 98.06 97 LYS A N 1
ATOM 772 C CA . LYS A 1 97 ? 28.649 -6.167 -19.144 1.00 98.06 97 LYS A CA 1
ATOM 773 C C . LYS A 1 97 ? 28.356 -5.699 -20.567 1.00 98.06 97 LYS A C 1
ATOM 775 O O . LYS A 1 97 ? 29.091 -6.071 -21.479 1.00 98.06 97 LYS A O 1
ATOM 780 N N . LEU A 1 98 ? 27.318 -4.880 -20.746 1.00 97.56 98 LEU A N 1
ATOM 781 C CA . LEU A 1 98 ? 26.989 -4.286 -22.038 1.00 97.56 98 LEU A CA 1
ATOM 782 C C . LEU A 1 98 ? 28.146 -3.417 -22.537 1.00 97.56 98 LEU A C 1
ATOM 784 O O . LEU A 1 98 ? 28.661 -3.677 -23.619 1.00 97.56 98 LEU A O 1
ATOM 788 N N . GLN A 1 99 ? 28.628 -2.486 -21.711 1.00 98.00 99 GLN A N 1
ATOM 789 C CA . GLN A 1 99 ? 29.751 -1.612 -22.052 1.00 98.00 99 GLN A CA 1
ATOM 790 C C . GLN A 1 99 ? 31.012 -2.409 -22.414 1.00 98.00 99 GLN A C 1
ATOM 792 O O . GLN A 1 99 ? 31.701 -2.083 -23.379 1.00 98.00 99 GLN A O 1
ATOM 797 N N . TYR A 1 100 ? 31.314 -3.476 -21.669 1.00 98.06 100 TYR A N 1
ATOM 798 C CA . TYR A 1 100 ? 32.434 -4.356 -21.994 1.00 98.06 100 TYR A CA 1
ATOM 799 C C . TYR A 1 100 ? 32.244 -5.034 -23.358 1.00 98.06 100 TYR A C 1
ATOM 801 O O . TYR A 1 100 ? 33.164 -5.052 -24.171 1.00 98.06 100 TYR A O 1
ATOM 809 N N . SER A 1 101 ? 31.046 -5.552 -23.646 1.00 97.00 101 SER A N 1
ATOM 810 C CA . SER A 1 101 ? 30.758 -6.160 -24.949 1.00 97.00 101 SER A CA 1
ATOM 811 C C . SER A 1 101 ? 30.818 -5.153 -26.102 1.00 97.00 101 SER A C 1
ATOM 813 O O . SER A 1 101 ? 31.345 -5.485 -27.158 1.00 97.00 101 SER A O 1
ATOM 815 N N . GLU A 1 102 ? 30.367 -3.914 -25.892 1.00 96.31 102 GLU A N 1
ATOM 816 C CA . GLU A 1 102 ? 30.454 -2.829 -26.876 1.00 96.31 102 GLU A CA 1
ATOM 817 C C . GLU A 1 102 ? 31.913 -2.479 -27.185 1.00 96.31 102 GLU A C 1
ATOM 819 O O . GLU A 1 102 ? 32.291 -2.401 -28.352 1.00 96.31 102 GLU A O 1
ATOM 824 N N . GLN A 1 103 ? 32.764 -2.355 -26.160 1.00 97.25 103 GLN A N 1
ATOM 825 C CA . GLN A 1 103 ? 34.205 -2.140 -26.345 1.00 97.25 103 GLN A CA 1
ATOM 826 C C . GLN A 1 103 ? 34.861 -3.284 -27.127 1.00 97.25 103 GLN A C 1
ATOM 828 O O . GLN A 1 103 ? 35.704 -3.039 -27.988 1.00 97.25 103 GLN A O 1
ATOM 833 N N . MET A 1 104 ? 34.461 -4.530 -26.860 1.00 97.44 104 MET A N 1
ATOM 834 C CA . MET A 1 104 ? 34.951 -5.688 -27.611 1.00 97.44 104 MET A CA 1
ATOM 835 C C . MET A 1 104 ? 34.513 -5.660 -29.078 1.00 97.44 104 MET A C 1
ATOM 837 O O . MET A 1 104 ? 35.316 -5.987 -29.946 1.00 97.44 104 MET A O 1
ATOM 841 N N . VAL A 1 105 ? 33.280 -5.238 -29.377 1.00 96.69 105 VAL A N 1
ATOM 842 C CA . VAL A 1 105 ? 32.811 -5.082 -30.764 1.00 96.69 105 VAL A CA 1
ATOM 843 C C . VAL A 1 105 ? 33.620 -4.014 -31.495 1.00 96.69 105 VAL A C 1
ATOM 845 O O . VAL A 1 105 ? 34.088 -4.279 -32.598 1.00 96.69 105 VAL A O 1
ATOM 848 N N . VAL A 1 106 ? 33.856 -2.855 -30.872 1.00 96.81 106 VAL A N 1
ATOM 849 C CA . VAL A 1 106 ? 34.669 -1.785 -31.475 1.00 96.81 106 VAL A CA 1
ATOM 850 C C . VAL A 1 106 ? 36.088 -2.274 -31.778 1.00 96.81 106 VAL A C 1
ATOM 852 O O . VAL A 1 106 ? 36.568 -2.086 -32.893 1.00 96.81 106 VAL A O 1
ATOM 855 N N . ALA A 1 107 ? 36.733 -2.972 -30.838 1.00 96.69 107 ALA A N 1
ATOM 856 C CA . ALA A 1 107 ? 38.071 -3.527 -31.050 1.00 96.69 107 ALA A CA 1
ATOM 857 C C . ALA A 1 107 ? 38.115 -4.523 -32.227 1.00 96.69 107 ALA A C 1
ATOM 859 O O . ALA A 1 107 ? 39.027 -4.478 -33.052 1.00 96.69 107 ALA A O 1
ATOM 860 N N . LEU A 1 108 ? 37.105 -5.392 -32.343 1.00 96.44 108 LEU A N 1
ATOM 861 C CA . LEU A 1 108 ? 36.993 -6.331 -33.463 1.00 96.44 108 LEU A CA 1
ATOM 862 C C . LEU A 1 108 ? 36.713 -5.623 -34.797 1.00 96.44 108 LEU A C 1
ATOM 864 O O . LEU A 1 108 ? 37.200 -6.062 -35.837 1.00 96.44 108 LEU A O 1
ATOM 868 N N . GLU A 1 109 ? 35.941 -4.536 -34.801 1.00 96.25 109 GLU A N 1
ATOM 869 C CA . GLU A 1 109 ? 35.710 -3.728 -36.003 1.00 96.25 109 GLU A CA 1
ATOM 870 C C . GLU A 1 109 ? 36.983 -3.023 -36.478 1.00 96.25 109 GLU A C 1
ATOM 872 O O . GLU A 1 109 ? 37.224 -2.944 -37.684 1.00 96.25 109 GLU A O 1
ATOM 877 N N . GLU A 1 110 ? 37.808 -2.528 -35.556 1.00 96.69 110 GLU A N 1
ATOM 878 C CA . GLU A 1 110 ? 39.118 -1.953 -35.869 1.00 96.69 110 GLU A CA 1
ATOM 879 C C . GLU A 1 110 ? 40.078 -3.004 -36.437 1.00 96.69 110 GLU A C 1
ATOM 881 O O . GLU A 1 110 ? 40.690 -2.769 -37.481 1.00 96.69 110 GLU A O 1
ATOM 886 N N . GLU A 1 111 ? 40.162 -4.187 -35.817 1.00 96.31 111 GLU A N 1
ATOM 887 C CA . GLU A 1 111 ? 40.964 -5.303 -36.332 1.00 96.31 111 GLU A CA 1
ATOM 888 C C . GLU A 1 111 ? 40.488 -5.722 -37.727 1.00 96.31 111 GLU A C 1
ATOM 890 O O . GLU A 1 111 ? 41.293 -5.848 -38.650 1.00 96.31 111 GLU A O 1
ATOM 895 N N . LYS A 1 112 ? 39.172 -5.850 -37.926 1.00 96.06 112 LYS A N 1
ATOM 896 C CA . LYS A 1 112 ? 38.587 -6.148 -39.236 1.00 96.06 112 LYS A CA 1
ATOM 897 C C . LYS A 1 112 ? 38.984 -5.100 -40.277 1.00 96.06 112 LYS A C 1
ATOM 899 O O . LYS A 1 112 ? 39.437 -5.477 -41.354 1.00 96.06 112 LYS A O 1
ATOM 904 N N . LYS A 1 113 ? 38.852 -3.806 -39.965 1.00 96.69 113 LYS A N 1
ATOM 905 C CA . LYS A 1 113 ? 39.258 -2.714 -40.869 1.00 96.69 113 LYS A CA 1
ATOM 906 C C . LYS A 1 113 ? 40.753 -2.774 -41.186 1.00 96.69 113 LYS A C 1
ATOM 908 O O . LYS A 1 113 ? 41.140 -2.571 -42.333 1.00 96.69 113 LYS A O 1
ATOM 913 N N . SER A 1 114 ? 41.592 -3.085 -40.197 1.00 95.25 114 SER A N 1
ATOM 914 C CA . SER A 1 114 ? 43.036 -3.262 -40.389 1.00 95.25 114 SER A CA 1
ATOM 915 C C . SER A 1 114 ? 43.348 -4.430 -41.332 1.00 95.25 114 SER A C 1
ATOM 917 O O . SER A 1 114 ? 44.135 -4.281 -42.268 1.00 95.25 114 SER A O 1
ATOM 919 N N . MET A 1 115 ? 42.679 -5.570 -41.148 1.00 93.62 115 MET A N 1
ATOM 920 C CA . MET A 1 115 ? 42.809 -6.735 -42.025 1.00 93.62 115 MET A CA 1
ATOM 921 C C . MET A 1 115 ? 42.319 -6.439 -43.448 1.00 93.62 115 MET A C 1
ATOM 923 O O . MET A 1 115 ? 42.998 -6.786 -44.412 1.00 93.62 115 MET A O 1
ATOM 927 N N . GLU A 1 116 ? 41.181 -5.757 -43.599 1.00 94.44 116 GLU A N 1
ATOM 928 C CA . GLU A 1 116 ? 40.656 -5.322 -44.900 1.00 94.44 116 GLU A CA 1
ATOM 929 C C . GLU A 1 116 ? 41.631 -4.378 -45.612 1.00 94.44 116 GLU A C 1
ATOM 931 O O . GLU A 1 116 ? 41.874 -4.535 -46.810 1.00 94.44 116 GLU A O 1
ATOM 936 N N . PHE A 1 117 ? 42.243 -3.447 -44.877 1.00 94.62 117 PHE A N 1
ATOM 937 C CA . PHE A 1 117 ? 43.277 -2.565 -45.406 1.00 94.62 117 PHE A CA 1
ATOM 938 C C . PHE A 1 117 ? 44.507 -3.349 -45.886 1.00 94.62 117 PHE A C 1
ATOM 940 O O . PHE A 1 117 ? 44.958 -3.138 -47.011 1.00 94.62 117 PHE A O 1
ATOM 947 N N . MET A 1 118 ? 45.013 -4.303 -45.095 1.00 90.44 118 MET A N 1
ATOM 948 C CA . MET A 1 118 ? 46.141 -5.155 -45.499 1.00 90.44 118 MET A CA 1
ATOM 949 C C . MET A 1 118 ? 45.818 -6.014 -46.728 1.00 90.44 118 MET A C 1
ATOM 951 O O . MET A 1 118 ? 46.646 -6.133 -47.629 1.00 90.44 118 MET A O 1
ATOM 955 N N . CYS A 1 119 ? 44.614 -6.587 -46.805 1.00 89.06 119 CYS A N 1
ATOM 956 C CA . CYS A 1 119 ? 44.171 -7.332 -47.983 1.00 89.06 119 CYS A CA 1
ATOM 957 C C . CYS A 1 119 ? 44.051 -6.436 -49.221 1.00 89.06 119 CYS A C 1
ATOM 959 O O . CYS A 1 119 ? 44.435 -6.857 -50.310 1.00 89.06 119 CYS A O 1
ATOM 961 N N . SER A 1 120 ? 43.537 -5.215 -49.058 1.00 89.12 120 SER A N 1
ATOM 962 C CA . SER A 1 120 ? 43.442 -4.226 -50.133 1.00 89.12 120 SER A CA 1
ATOM 963 C C . SER A 1 120 ? 44.830 -3.844 -50.651 1.00 89.12 120 SER A C 1
ATOM 965 O O . SER A 1 120 ? 45.074 -3.941 -51.850 1.00 89.12 120 SER A O 1
ATOM 967 N N . MET A 1 121 ? 45.770 -3.523 -49.754 1.00 85.62 121 MET A N 1
ATOM 968 C CA . MET A 1 121 ? 47.167 -3.235 -50.100 1.00 85.62 121 MET A CA 1
ATOM 969 C C . MET A 1 121 ? 47.812 -4.399 -50.859 1.00 85.62 121 MET A C 1
ATOM 971 O O . MET A 1 121 ? 48.355 -4.206 -51.941 1.00 85.62 121 MET A O 1
ATOM 975 N N . ASN A 1 122 ? 47.659 -5.626 -50.351 1.00 82.62 122 ASN A N 1
ATOM 976 C CA . ASN A 1 122 ? 48.193 -6.818 -51.004 1.00 82.62 122 ASN A CA 1
ATOM 977 C C . ASN A 1 122 ? 47.585 -7.043 -52.400 1.00 82.62 122 ASN A C 1
ATOM 979 O O . ASN A 1 122 ? 48.270 -7.527 -53.292 1.00 82.62 122 ASN A O 1
ATOM 983 N N . LYS A 1 123 ? 46.316 -6.674 -52.621 1.00 78.69 123 LYS A N 1
ATOM 984 C CA . LYS A 1 123 ? 45.697 -6.734 -53.951 1.00 78.69 123 LYS A CA 1
ATOM 985 C C . LYS A 1 123 ? 46.325 -5.723 -54.915 1.00 78.69 123 LYS A C 1
ATOM 987 O O . LYS A 1 123 ? 46.629 -6.102 -56.037 1.00 78.69 123 LYS A O 1
ATOM 992 N N . TYR A 1 124 ? 46.570 -4.485 -54.480 1.00 77.81 124 TYR A N 1
ATOM 993 C CA . TYR A 1 124 ? 47.273 -3.493 -55.304 1.00 77.81 124 TYR A CA 1
ATOM 994 C C . TYR A 1 124 ? 48.717 -3.909 -55.612 1.00 77.81 124 TYR A C 1
ATOM 996 O O . TYR A 1 124 ? 49.172 -3.746 -56.742 1.00 77.81 124 TYR A O 1
ATOM 1004 N N . ASP A 1 125 ? 49.426 -4.492 -54.644 1.00 71.62 125 ASP A N 1
ATOM 1005 C CA . ASP A 1 125 ? 50.778 -5.019 -54.855 1.00 71.62 125 ASP A CA 1
ATOM 1006 C C . ASP A 1 125 ? 50.780 -6.218 -55.824 1.00 71.62 125 ASP A C 1
ATOM 1008 O O . ASP A 1 125 ? 51.686 -6.359 -56.647 1.00 71.62 125 ASP A O 1
ATOM 1012 N N . GLN A 1 126 ? 49.746 -7.063 -55.775 1.00 62.12 126 GLN A N 1
ATOM 1013 C CA . GLN A 1 126 ? 49.568 -8.206 -56.672 1.00 62.12 126 GLN A CA 1
ATOM 1014 C C . GLN A 1 126 ? 49.166 -7.776 -58.092 1.00 62.12 126 GLN A C 1
ATOM 1016 O O . GLN A 1 126 ? 49.701 -8.336 -59.047 1.00 62.12 126 GLN A O 1
ATOM 1021 N N . ASP A 1 127 ? 48.310 -6.757 -58.228 1.00 59.31 127 ASP A N 1
ATOM 1022 C CA . ASP A 1 127 ? 47.929 -6.151 -59.510 1.00 59.31 127 ASP A CA 1
ATOM 1023 C C . ASP A 1 127 ? 49.148 -5.466 -60.175 1.00 59.31 127 ASP A C 1
ATOM 1025 O O . ASP A 1 127 ? 49.425 -5.712 -61.352 1.00 59.31 127 ASP A O 1
ATOM 1029 N N . ASN A 1 128 ? 49.965 -4.729 -59.404 1.00 56.91 128 ASN A N 1
ATOM 1030 C CA . ASN A 1 128 ? 51.247 -4.167 -59.862 1.00 56.91 128 ASN A CA 1
ATOM 1031 C C . ASN A 1 128 ? 52.254 -5.250 -60.295 1.00 56.91 128 ASN A C 1
ATOM 1033 O O . ASN A 1 128 ? 52.992 -5.061 -61.260 1.00 56.91 128 ASN A O 1
ATOM 1037 N N . ALA A 1 129 ? 52.295 -6.395 -59.605 1.00 56.91 129 ALA A N 1
ATOM 1038 C CA . ALA A 1 129 ? 53.157 -7.517 -59.983 1.00 56.91 129 ALA A CA 1
ATOM 1039 C C . ALA A 1 129 ? 52.642 -8.278 -61.224 1.00 56.91 129 ALA A C 1
ATOM 1041 O O . ALA A 1 129 ? 53.439 -8.821 -61.994 1.00 56.91 129 ALA A O 1
ATOM 1042 N N . SER A 1 130 ? 51.325 -8.322 -61.455 1.00 52.88 130 SER A N 1
ATOM 1043 C CA . SER A 1 130 ? 50.752 -8.894 -62.681 1.00 52.88 130 SER A CA 1
ATOM 1044 C C . SER A 1 130 ? 50.931 -8.002 -63.914 1.00 52.88 130 SER A C 1
ATOM 1046 O O . SER A 1 130 ? 51.095 -8.540 -65.010 1.00 52.88 130 SER A O 1
ATOM 1048 N N . ASP A 1 131 ? 51.014 -6.678 -63.751 1.00 47.66 131 ASP A N 1
ATOM 1049 C CA . ASP A 1 131 ? 51.299 -5.748 -64.855 1.00 47.66 131 ASP A CA 1
ATOM 1050 C C . ASP A 1 131 ? 52.753 -5.829 -65.367 1.00 47.66 131 ASP A C 1
ATOM 1052 O O . ASP A 1 131 ? 53.017 -5.484 -66.520 1.00 47.66 131 ASP A O 1
ATOM 1056 N N . GLU A 1 132 ? 53.698 -6.383 -64.595 1.00 47.19 132 GLU A N 1
ATOM 1057 C CA . GLU A 1 132 ? 55.037 -6.721 -65.114 1.00 47.19 132 GLU A CA 1
ATOM 1058 C C . GLU A 1 132 ? 55.090 -8.053 -65.893 1.00 47.19 132 GLU A C 1
ATOM 1060 O O . GLU A 1 132 ? 56.114 -8.362 -66.507 1.00 47.19 132 GLU A O 1
ATOM 1065 N N . SER A 1 133 ? 54.012 -8.852 -65.929 1.00 43.28 133 SER A N 1
ATOM 1066 C CA . SER A 1 133 ? 54.035 -10.187 -66.560 1.00 43.28 133 SER A CA 1
ATOM 1067 C C . SER A 1 133 ? 52.942 -10.485 -67.594 1.00 43.28 133 SER A C 1
ATOM 1069 O O . SER A 1 133 ? 53.005 -11.540 -68.230 1.00 43.28 133 SER A O 1
ATOM 1071 N N . ALA A 1 134 ? 52.002 -9.577 -67.866 1.00 40.56 134 ALA A N 1
ATOM 1072 C CA . ALA A 1 134 ? 50.931 -9.818 -68.837 1.00 40.56 134 ALA A CA 1
ATOM 1073 C C . ALA A 1 134 ? 50.831 -8.719 -69.909 1.00 40.56 134 ALA A C 1
ATOM 1075 O O . ALA A 1 134 ? 50.042 -7.784 -69.830 1.00 40.56 134 ALA A O 1
ATOM 1076 N N . SER A 1 135 ? 51.608 -8.886 -70.980 1.00 43.19 135 SER A N 1
ATOM 1077 C CA . SER A 1 135 ? 51.278 -8.286 -72.277 1.00 43.19 135 SER A CA 1
ATOM 1078 C C . SER A 1 135 ? 50.203 -9.125 -72.991 1.00 43.19 135 SER A C 1
ATOM 1080 O O . SER A 1 135 ? 50.274 -10.353 -72.952 1.00 43.19 135 SER A O 1
ATOM 1082 N N . VAL A 1 136 ? 49.302 -8.442 -73.721 1.00 45.81 136 VAL A N 1
ATOM 1083 C CA . VAL A 1 136 ? 48.251 -8.962 -74.640 1.00 45.81 136 VAL A CA 1
ATOM 1084 C C . VAL A 1 136 ? 46.963 -9.396 -73.899 1.00 45.81 136 VAL A C 1
ATOM 1086 O O . VAL A 1 136 ? 47.015 -10.240 -73.021 1.00 45.81 136 VAL A O 1
ATOM 1089 N N . ASP A 1 137 ? 45.757 -8.855 -74.118 1.00 32.91 137 ASP A N 1
ATOM 1090 C CA . ASP A 1 137 ? 45.048 -8.509 -75.359 1.00 32.91 137 ASP A CA 1
ATOM 1091 C C . ASP A 1 137 ? 43.878 -7.536 -75.068 1.00 32.91 137 ASP A C 1
ATOM 1093 O O . ASP A 1 137 ? 43.195 -7.656 -74.048 1.00 32.91 137 ASP A O 1
ATOM 1097 N N . LEU A 1 138 ? 43.596 -6.602 -75.982 1.00 48.38 138 LEU A N 1
ATOM 1098 C CA . LEU A 1 138 ? 42.429 -5.719 -75.904 1.00 48.38 138 LEU A CA 1
ATOM 1099 C C . LEU A 1 138 ? 41.213 -6.398 -76.540 1.00 48.38 138 LEU A C 1
ATOM 1101 O O . LEU A 1 138 ? 41.220 -6.669 -77.736 1.00 48.38 138 LEU A O 1
ATOM 1105 N N . SER A 1 139 ? 40.099 -6.498 -75.809 1.00 42.19 139 SER A N 1
ATOM 1106 C CA . SER A 1 139 ? 38.785 -6.014 -76.280 1.00 42.19 139 SER A CA 1
ATOM 1107 C C . SER A 1 139 ? 37.653 -6.369 -75.307 1.00 42.19 139 SER A C 1
ATOM 1109 O O . SER A 1 139 ? 37.406 -7.540 -75.043 1.00 42.19 139 SER A O 1
ATOM 1111 N N . LYS A 1 140 ? 36.894 -5.353 -74.854 1.00 41.31 140 LYS A N 1
ATOM 1112 C CA . LYS A 1 140 ? 35.445 -5.182 -75.131 1.00 41.31 140 LYS A CA 1
ATOM 1113 C C . LYS A 1 140 ? 34.727 -4.309 -74.075 1.00 41.31 140 LYS A C 1
ATOM 1115 O O . LYS A 1 140 ? 34.427 -4.749 -72.979 1.00 41.31 140 LYS A O 1
ATOM 1120 N N . GLN A 1 141 ? 34.349 -3.114 -74.547 1.00 36.50 141 GLN A N 1
ATOM 1121 C CA . GLN A 1 141 ? 33.119 -2.343 -74.272 1.00 36.50 141 GLN A CA 1
ATOM 1122 C C . GLN A 1 141 ? 32.870 -1.595 -72.940 1.00 36.50 141 GLN A C 1
ATOM 1124 O O . GLN A 1 141 ? 32.600 -2.200 -71.915 1.00 36.50 141 GLN A O 1
ATOM 1129 N N . MET A 1 142 ? 32.644 -0.276 -73.136 1.00 35.53 142 MET A N 1
ATOM 1130 C CA . MET A 1 142 ? 31.555 0.570 -72.582 1.00 35.53 142 MET A CA 1
ATOM 1131 C C . MET A 1 142 ? 31.712 0.996 -71.108 1.00 35.53 142 MET A C 1
ATOM 1133 O O . MET A 1 142 ? 31.886 0.160 -70.246 1.00 35.53 142 MET A O 1
ATOM 1137 N N . LYS A 1 143 ? 31.627 2.266 -70.694 1.00 38.00 143 LYS A N 1
ATOM 1138 C CA . LYS A 1 143 ? 31.029 3.513 -71.206 1.00 38.00 143 LYS A CA 1
ATOM 1139 C C . LYS A 1 143 ? 31.903 4.685 -70.727 1.00 38.00 143 LYS A C 1
ATOM 1141 O O . LYS A 1 143 ? 32.470 4.619 -69.644 1.00 38.00 143 LYS A O 1
ATOM 1146 N N . LYS A 1 144 ? 31.967 5.745 -71.536 1.00 43.62 144 LYS A N 1
ATOM 1147 C CA . LYS A 1 144 ? 32.393 7.084 -71.110 1.00 43.62 144 LYS A CA 1
ATOM 1148 C C . LYS A 1 144 ? 31.371 7.640 -70.119 1.00 43.62 144 LYS A C 1
ATOM 1150 O O . LYS A 1 144 ? 30.191 7.542 -70.432 1.00 43.62 144 LYS A O 1
ATOM 1155 N N . ASP A 1 145 ? 31.840 8.225 -69.024 1.00 37.34 145 ASP A N 1
ATOM 1156 C CA . ASP A 1 145 ? 31.442 9.566 -68.584 1.00 37.34 145 ASP A CA 1
ATOM 1157 C C . ASP A 1 145 ? 32.618 10.191 -67.807 1.00 37.34 145 ASP A C 1
ATOM 1159 O O . ASP A 1 145 ? 33.319 9.512 -67.056 1.00 37.34 145 ASP A O 1
ATOM 1163 N N . ASP A 1 146 ? 32.889 11.454 -68.131 1.00 42.38 146 ASP A N 1
ATOM 1164 C CA . ASP A 1 146 ? 34.066 12.262 -67.792 1.00 42.38 146 ASP A CA 1
ATOM 1165 C C . ASP A 1 146 ? 34.301 12.463 -66.280 1.00 42.38 146 ASP A C 1
ATOM 1167 O O . ASP A 1 146 ? 33.350 12.753 -65.552 1.00 42.38 146 ASP A O 1
ATOM 1171 N N . PRO A 1 147 ? 35.567 12.465 -65.811 1.00 47.66 147 PRO A N 1
ATOM 1172 C CA . PRO A 1 147 ? 35.959 13.027 -64.530 1.00 47.66 147 PRO A CA 1
ATOM 1173 C C . PRO A 1 147 ? 36.395 14.481 -64.749 1.00 47.66 147 PRO A C 1
ATOM 1175 O O . PRO A 1 147 ? 37.568 14.777 -64.980 1.00 47.66 147 PRO A O 1
ATOM 1178 N N . ALA A 1 148 ? 35.450 15.410 -64.701 1.00 53.16 148 ALA A N 1
ATOM 1179 C CA . ALA A 1 148 ? 35.769 16.825 -64.597 1.00 53.16 148 ALA A CA 1
ATOM 1180 C C . ALA A 1 148 ? 34.905 17.447 -63.504 1.00 53.16 148 ALA A C 1
ATOM 1182 O O . ALA A 1 148 ? 33.686 17.310 -63.529 1.00 53.16 148 ALA A O 1
ATOM 1183 N N . VAL A 1 149 ? 35.580 18.178 -62.612 1.00 46.75 149 VAL A N 1
ATOM 1184 C CA . VAL A 1 149 ? 35.070 18.901 -61.437 1.00 46.75 149 VAL A CA 1
ATOM 1185 C C . VAL A 1 149 ? 35.001 18.053 -60.161 1.00 46.75 149 VAL A C 1
ATOM 1187 O O . VAL A 1 149 ? 33.949 17.560 -59.781 1.00 46.75 149 VAL A O 1
ATOM 1190 N N . ASP A 1 150 ? 36.128 17.954 -59.453 1.00 46.94 150 ASP A N 1
ATOM 1191 C CA . ASP A 1 150 ? 36.295 18.851 -58.302 1.00 46.94 150 ASP A CA 1
ATOM 1192 C C . ASP A 1 150 ? 37.788 19.085 -58.021 1.00 46.94 150 ASP A C 1
ATOM 1194 O O . ASP A 1 150 ? 38.524 18.221 -57.550 1.00 46.94 150 ASP A O 1
ATOM 1198 N N . LEU A 1 151 ? 38.252 20.254 -58.454 1.00 43.69 151 LEU A N 1
ATOM 1199 C CA . LEU A 1 151 ? 39.640 20.711 -58.458 1.00 43.69 151 LEU A CA 1
ATOM 1200 C C . LEU A 1 151 ? 39.838 21.719 -57.320 1.00 43.69 151 LEU A C 1
ATOM 1202 O O . LEU A 1 151 ? 40.293 22.820 -57.583 1.00 43.69 151 LEU A O 1
ATOM 1206 N N . PHE A 1 152 ? 39.491 21.375 -56.077 1.00 38.28 152 PHE A N 1
ATOM 1207 C CA . PHE A 1 152 ? 39.922 22.134 -54.893 1.00 38.28 152 PHE A CA 1
ATOM 1208 C C . PHE A 1 152 ? 40.029 21.232 -53.651 1.00 38.28 152 PHE A C 1
ATOM 1210 O O . PHE A 1 152 ? 39.048 21.052 -52.934 1.00 38.28 152 PHE A O 1
ATOM 1217 N N . PRO A 1 153 ? 41.213 20.671 -53.358 1.00 47.47 153 PRO A N 1
ATOM 1218 C CA . PRO A 1 153 ? 41.603 20.338 -51.996 1.00 47.47 153 PRO A CA 1
ATOM 1219 C C . PRO A 1 153 ? 42.043 21.638 -51.313 1.00 47.47 153 PRO A C 1
ATOM 1221 O O . PRO A 1 153 ? 43.015 22.249 -51.757 1.00 47.47 153 PRO A O 1
ATOM 1224 N N . ASP A 1 154 ? 41.335 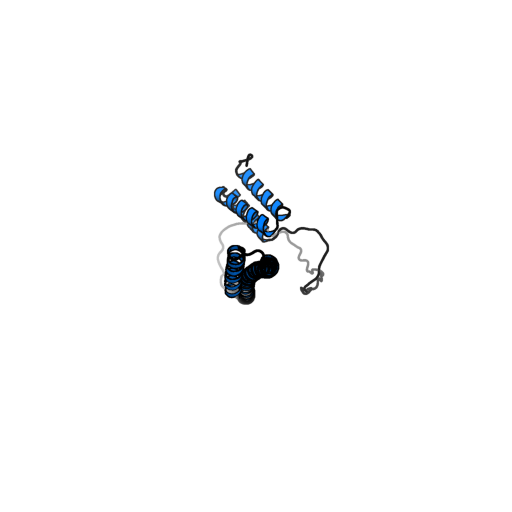22.064 -50.269 1.00 35.78 154 ASP A N 1
ATOM 1225 C CA . ASP A 1 154 ? 41.871 23.037 -49.317 1.00 35.78 154 ASP A CA 1
ATOM 1226 C C . ASP A 1 154 ? 41.793 22.426 -47.914 1.00 35.78 154 ASP A C 1
ATOM 1228 O O . ASP A 1 154 ? 40.735 21.985 -47.458 1.00 35.78 154 ASP A O 1
ATOM 1232 N N . ASP A 1 155 ? 42.972 22.322 -47.310 1.00 37.69 155 ASP A N 1
ATOM 1233 C CA . ASP A 1 155 ? 43.268 21.752 -46.003 1.00 37.69 155 ASP A CA 1
ATOM 1234 C C . ASP A 1 155 ? 42.755 22.664 -44.868 1.00 37.69 155 ASP A C 1
ATOM 1236 O O . ASP A 1 155 ? 43.199 23.804 -44.787 1.00 37.69 155 ASP A O 1
ATOM 1240 N N . GLU A 1 156 ? 41.919 22.103 -43.972 1.00 42.22 156 GLU A N 1
ATOM 1241 C CA . GLU A 1 156 ? 41.891 22.258 -42.489 1.00 42.22 156 GLU A CA 1
ATOM 1242 C C . GLU A 1 156 ? 41.850 23.682 -41.839 1.00 42.22 156 GLU A C 1
ATOM 1244 O O . GLU A 1 156 ? 42.177 24.686 -42.462 1.00 42.22 156 GLU A O 1
ATOM 1249 N N . PRO A 1 157 ? 41.570 23.857 -40.522 1.00 44.78 157 PRO A N 1
ATOM 12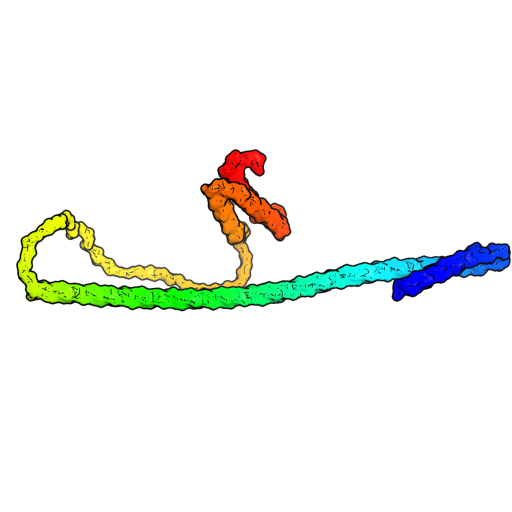50 C CA . PRO A 1 157 ? 40.907 23.005 -39.527 1.00 44.78 157 PRO A CA 1
ATOM 1251 C C . PRO A 1 157 ? 39.713 23.706 -38.823 1.00 44.78 157 PRO A C 1
ATOM 1253 O O . PRO A 1 157 ? 39.594 24.932 -38.766 1.00 44.78 157 PRO A O 1
ATOM 1256 N N . GLU A 1 158 ? 38.850 22.916 -38.183 1.00 35.16 158 GLU A N 1
ATOM 1257 C CA . GLU A 1 158 ? 37.779 23.397 -37.303 1.00 35.16 158 GLU A CA 1
ATOM 1258 C C . GLU A 1 158 ? 38.331 24.089 -36.035 1.00 35.16 158 GLU A C 1
ATOM 1260 O O . GLU A 1 158 ? 38.934 23.472 -35.150 1.00 35.16 158 GLU A O 1
ATOM 1265 N N . GLU A 1 159 ? 38.081 25.395 -35.902 1.00 35.34 159 GLU A N 1
ATOM 1266 C CA . GLU A 1 159 ? 38.277 26.126 -34.651 1.00 35.34 159 GLU A CA 1
ATOM 1267 C C . GLU A 1 159 ? 37.220 25.739 -33.602 1.00 35.34 159 GLU A C 1
ATOM 1269 O O . GLU A 1 159 ? 36.039 26.062 -33.697 1.00 35.34 159 GLU A O 1
ATOM 1274 N N . ARG A 1 160 ? 37.710 25.101 -32.534 1.00 39.12 160 ARG A N 1
ATOM 1275 C CA . ARG A 1 160 ? 37.387 25.373 -31.121 1.00 39.12 160 ARG A CA 1
ATOM 1276 C C . ARG A 1 160 ? 35.950 25.811 -30.806 1.00 39.12 160 ARG A C 1
ATOM 1278 O O . ARG A 1 160 ? 35.630 26.994 -30.759 1.00 39.12 160 ARG A O 1
ATOM 1285 N N . SER A 1 161 ? 35.180 24.863 -30.280 1.00 31.16 161 SER A N 1
ATOM 1286 C CA . SER A 1 161 ? 34.196 25.143 -29.228 1.00 31.16 161 SER A CA 1
ATOM 1287 C C . SER A 1 161 ? 34.536 24.309 -27.995 1.00 31.16 161 SER A C 1
ATOM 1289 O O . SER A 1 161 ? 34.161 23.150 -27.865 1.00 31.16 161 SER A O 1
ATOM 1291 N N . VAL A 1 162 ? 35.311 24.906 -27.091 1.00 43.62 162 VAL A N 1
ATOM 1292 C CA . VAL A 1 162 ? 35.551 24.397 -25.738 1.00 43.62 162 VAL A CA 1
ATOM 1293 C C . VAL A 1 162 ? 34.269 24.529 -24.914 1.00 43.62 162 VAL A C 1
ATOM 1295 O O . VAL A 1 162 ? 33.892 25.631 -24.525 1.00 43.62 162 VAL A O 1
ATOM 1298 N N . ALA A 1 163 ? 33.623 23.405 -24.606 1.00 37.31 163 ALA A N 1
ATOM 1299 C CA . ALA A 1 163 ? 32.653 23.311 -23.521 1.00 37.31 163 ALA A CA 1
ATOM 1300 C C . ALA A 1 163 ? 32.975 22.077 -22.666 1.00 37.31 163 ALA A C 1
ATOM 1302 O O . ALA A 1 163 ? 32.973 20.939 -23.123 1.00 37.31 163 ALA A O 1
ATOM 1303 N N . SER A 1 164 ? 33.336 22.361 -21.423 1.00 36.94 164 SER A N 1
ATOM 1304 C CA . SER A 1 164 ? 33.833 21.480 -20.369 1.00 36.94 164 SER A CA 1
ATOM 1305 C C . SER A 1 164 ? 32.886 20.315 -20.026 1.00 36.94 164 SER A C 1
ATOM 1307 O O . SER A 1 164 ? 31.667 20.500 -20.057 1.00 36.94 164 SER A O 1
ATOM 1309 N N . PRO A 1 165 ? 33.396 19.158 -19.557 1.00 48.00 165 PRO A N 1
ATOM 1310 C CA . PRO A 1 165 ? 32.558 18.134 -18.948 1.00 48.00 165 PRO A CA 1
ATOM 1311 C C . PRO A 1 165 ? 32.192 18.598 -17.533 1.00 48.00 165 PRO A C 1
ATOM 1313 O O . PRO A 1 165 ? 33.018 18.578 -16.621 1.00 48.00 165 PRO A O 1
ATOM 1316 N N . THR A 1 166 ? 30.966 19.079 -17.342 1.00 44.81 166 THR A N 1
ATOM 1317 C CA . THR A 1 166 ? 30.487 19.434 -15.999 1.00 44.81 166 THR A CA 1
ATOM 1318 C C . THR A 1 166 ? 30.021 18.158 -15.290 1.00 44.81 166 THR A C 1
ATOM 1320 O O . THR A 1 166 ? 29.239 17.406 -15.874 1.00 44.81 166 THR A O 1
ATOM 1323 N N . PRO A 1 167 ? 30.469 17.879 -14.051 1.00 44.59 167 PRO A N 1
ATOM 1324 C CA . PRO A 1 167 ? 30.010 16.719 -13.308 1.00 44.59 167 PRO A CA 1
ATOM 1325 C C . PRO A 1 167 ? 28.553 16.908 -12.883 1.00 44.59 167 PRO A C 1
ATOM 1327 O O . PRO A 1 167 ? 28.155 17.969 -12.403 1.00 44.59 167 PRO A O 1
ATOM 1330 N N . CYS A 1 168 ? 27.770 15.843 -13.036 1.00 36.47 168 CYS A N 1
ATOM 1331 C CA . CYS A 1 168 ? 26.433 15.719 -12.476 1.00 36.47 168 CYS A CA 1
ATOM 1332 C C . CYS A 1 168 ? 26.539 15.762 -10.946 1.00 36.47 168 CYS A C 1
ATOM 1334 O O . CYS A 1 168 ? 26.986 14.795 -10.329 1.00 36.47 168 CYS A O 1
ATOM 1336 N N . ASN A 1 169 ? 26.166 16.896 -10.349 1.00 36.97 169 ASN A N 1
ATOM 1337 C CA . ASN A 1 169 ? 26.060 17.040 -8.906 1.00 36.97 169 ASN A CA 1
ATOM 1338 C C . ASN A 1 169 ? 24.601 17.255 -8.506 1.00 36.97 169 ASN A C 1
ATOM 1340 O O . ASN A 1 169 ? 23.849 18.009 -9.122 1.00 36.97 169 ASN A O 1
ATOM 1344 N N . GLN A 1 170 ? 24.232 16.515 -7.473 1.00 46.97 170 GLN A N 1
ATOM 1345 C CA . GLN A 1 170 ? 22.916 16.423 -6.877 1.00 46.97 170 GLN A CA 1
ATOM 1346 C C . GLN A 1 170 ? 22.461 17.759 -6.261 1.00 46.97 170 GLN A C 1
ATOM 1348 O O . GLN A 1 170 ? 23.249 18.473 -5.649 1.00 46.97 170 GLN A O 1
ATOM 1353 N N . PHE A 1 171 ? 21.138 17.948 -6.285 1.00 41.06 171 PHE A N 1
ATOM 1354 C CA . PHE A 1 171 ? 20.319 18.702 -5.325 1.00 41.06 171 PHE A CA 1
ATOM 1355 C C . PHE A 1 171 ? 20.081 20.219 -5.505 1.00 41.06 171 PHE A C 1
ATOM 1357 O O . PHE A 1 171 ? 20.980 21.010 -5.763 1.00 41.06 171 PHE A O 1
ATOM 1364 N N . SER A 1 172 ? 18.830 20.586 -5.178 1.00 38.47 172 SER A N 1
ATOM 1365 C CA . SER A 1 172 ? 18.227 21.917 -4.944 1.00 38.47 172 SER A CA 1
ATOM 1366 C C . SER A 1 172 ? 17.786 22.700 -6.196 1.00 38.47 172 SER A C 1
ATOM 1368 O O . SER A 1 172 ? 18.589 23.219 -6.950 1.00 38.47 172 SER A O 1
ATOM 1370 N N . GLN A 1 173 ? 16.517 22.586 -6.598 1.00 41.41 173 GLN A N 1
ATOM 1371 C CA . GLN A 1 173 ? 15.313 23.269 -6.083 1.00 41.41 173 GLN A CA 1
ATOM 1372 C C . GLN A 1 173 ? 15.020 24.606 -6.781 1.00 41.41 173 GLN A C 1
ATOM 1374 O O . GLN A 1 173 ? 15.800 25.545 -6.721 1.00 41.41 173 GLN A O 1
ATOM 1379 N N . SER A 1 174 ? 13.789 24.658 -7.298 1.00 43.56 174 SER A N 1
ATOM 1380 C CA . SER A 1 174 ? 12.949 25.837 -7.511 1.00 43.56 174 SER A CA 1
ATOM 1381 C C . SER A 1 174 ? 13.385 26.839 -8.576 1.00 43.56 174 SER A C 1
ATOM 1383 O O . SER A 1 174 ? 14.263 27.663 -8.361 1.00 43.56 174 SER A O 1
ATOM 1385 N N . MET A 1 175 ? 12.628 26.850 -9.677 1.00 38.09 175 MET A N 1
ATOM 1386 C CA . MET A 1 175 ? 11.753 27.966 -10.087 1.00 38.09 175 MET A CA 1
ATOM 1387 C C . MET A 1 175 ? 11.472 27.834 -11.591 1.00 38.09 175 MET A C 1
ATOM 1389 O O . MET A 1 175 ? 12.139 28.450 -12.411 1.00 38.09 175 MET A O 1
ATOM 1393 N N . ASN A 1 176 ? 10.499 26.997 -11.957 1.00 36.09 176 ASN A N 1
ATOM 1394 C CA . ASN A 1 176 ? 9.640 27.231 -13.118 1.00 36.09 176 ASN A CA 1
ATOM 1395 C C . ASN A 1 176 ? 8.468 26.249 -13.076 1.00 36.09 176 ASN A C 1
ATOM 1397 O O . ASN A 1 176 ? 8.647 25.036 -13.026 1.00 36.09 176 ASN A O 1
ATOM 1401 N N . ALA A 1 177 ? 7.260 26.804 -13.060 1.00 44.09 177 ALA A N 1
ATOM 1402 C CA . ALA A 1 177 ? 5.989 26.094 -13.059 1.00 44.09 177 ALA A CA 1
ATOM 1403 C C . ALA A 1 177 ? 5.689 25.487 -14.445 1.00 44.09 177 ALA A C 1
ATOM 1405 O O . ALA A 1 177 ? 4.733 25.871 -15.112 1.00 44.09 177 ALA A O 1
ATOM 1406 N N . GLY A 1 178 ? 6.531 24.560 -14.894 1.00 43.16 178 GLY A N 1
ATOM 1407 C CA . GLY A 1 178 ? 6.276 23.708 -16.049 1.00 43.16 178 GLY A CA 1
ATOM 1408 C C . GLY A 1 178 ? 5.946 22.319 -15.540 1.00 43.16 178 GLY A C 1
ATOM 1409 O O . GLY A 1 178 ? 6.842 21.571 -15.166 1.00 43.16 178 GLY A O 1
ATOM 1410 N N . TYR A 1 179 ? 4.664 21.990 -15.457 1.00 55.06 179 TYR A N 1
ATOM 1411 C CA . TYR A 1 179 ? 4.253 20.636 -15.125 1.00 55.06 179 TYR A CA 1
ATOM 1412 C C . TYR A 1 179 ? 4.706 19.684 -16.237 1.00 55.06 179 TYR A C 1
ATOM 1414 O O . TYR A 1 179 ? 4.122 19.655 -17.321 1.00 55.06 179 TYR A O 1
ATOM 1422 N N . GLU A 1 180 ? 5.783 18.941 -15.996 1.00 57.31 180 GLU A N 1
ATOM 1423 C CA . GLU A 1 180 ? 6.229 17.906 -16.918 1.00 57.31 180 GLU A CA 1
ATOM 1424 C C . GLU A 1 180 ? 5.356 16.666 -16.745 1.00 57.31 180 GLU A C 1
ATOM 1426 O O . GLU A 1 180 ? 5.323 16.061 -15.674 1.00 57.31 180 GLU A O 1
ATOM 1431 N N . ILE A 1 181 ? 4.664 16.278 -17.820 1.00 63.00 181 ILE A N 1
ATOM 1432 C CA . ILE A 1 181 ? 3.865 15.051 -17.850 1.00 63.00 181 ILE A CA 1
ATOM 1433 C C . ILE A 1 181 ? 4.784 13.870 -17.489 1.00 63.00 181 ILE A C 1
ATOM 1435 O O . ILE A 1 181 ? 5.760 13.631 -18.219 1.00 63.00 181 ILE A O 1
ATOM 1439 N N . PRO A 1 182 ? 4.472 13.104 -16.426 1.00 75.06 182 PRO A N 1
ATOM 1440 C CA . PRO A 1 182 ? 5.223 11.929 -16.017 1.00 75.06 182 PRO A CA 1
ATOM 1441 C C . PRO A 1 182 ? 5.498 10.982 -17.186 1.00 75.06 182 PRO A C 1
ATOM 1443 O O . PRO A 1 182 ? 4.625 10.695 -18.011 1.00 75.06 182 PRO A O 1
ATOM 1446 N N . SER A 1 183 ? 6.707 10.424 -17.230 1.00 74.38 183 SER A N 1
ATOM 1447 C CA . SER A 1 183 ? 7.130 9.473 -18.268 1.00 74.38 183 SER A CA 1
ATOM 1448 C C . SER A 1 183 ? 6.161 8.291 -18.424 1.00 74.38 183 SER A C 1
ATOM 1450 O O . SER A 1 183 ? 5.908 7.860 -19.547 1.00 74.38 183 SER A O 1
ATOM 1452 N N . ARG A 1 184 ? 5.540 7.835 -17.325 1.00 77.19 184 ARG A N 1
ATOM 1453 C CA . ARG A 1 184 ? 4.488 6.800 -17.315 1.00 77.19 184 ARG A CA 1
ATOM 1454 C C . ARG A 1 184 ? 3.255 7.178 -18.142 1.00 77.19 184 ARG A C 1
ATOM 1456 O O . ARG A 1 184 ? 2.669 6.327 -18.802 1.00 77.19 184 ARG A O 1
ATOM 1463 N N . LEU A 1 185 ? 2.835 8.438 -18.098 1.00 78.19 185 LEU A N 1
ATOM 1464 C CA . LEU A 1 185 ? 1.669 8.903 -18.852 1.00 78.19 185 LEU A CA 1
ATOM 1465 C C . LEU A 1 185 ? 1.995 9.066 -20.329 1.00 78.19 185 LEU A C 1
ATOM 1467 O O . LEU A 1 185 ? 1.171 8.739 -21.177 1.00 78.19 185 LEU A O 1
ATOM 1471 N N . ARG A 1 186 ? 3.226 9.474 -20.640 1.00 79.94 186 ARG A N 1
ATOM 1472 C CA . ARG A 1 186 ? 3.727 9.537 -22.015 1.00 79.94 186 ARG A CA 1
ATOM 1473 C C . ARG A 1 186 ? 3.795 8.157 -22.672 1.00 79.94 186 ARG A C 1
ATOM 1475 O O . ARG A 1 186 ? 3.404 8.010 -23.825 1.00 79.94 186 ARG A O 1
ATOM 1482 N N . THR A 1 187 ? 4.255 7.133 -21.955 1.00 84.69 187 THR A N 1
ATOM 1483 C CA . THR A 1 187 ? 4.293 5.763 -22.495 1.00 84.69 187 THR A CA 1
ATOM 1484 C C . THR A 1 187 ? 2.893 5.192 -22.691 1.00 84.69 187 THR A C 1
ATOM 1486 O O . THR A 1 187 ? 2.618 4.604 -23.736 1.00 84.69 187 THR A O 1
ATOM 1489 N N . LEU A 1 188 ? 1.989 5.422 -21.737 1.00 83.44 188 LEU A N 1
ATOM 1490 C CA . LEU A 1 188 ? 0.591 5.021 -21.861 1.00 83.44 188 LEU A CA 1
ATOM 1491 C C . LEU A 1 188 ? -0.106 5.729 -23.034 1.00 83.44 188 LEU A C 1
ATOM 1493 O O . LEU A 1 188 ? -0.810 5.083 -23.803 1.00 83.44 188 LEU A O 1
ATOM 1497 N N . HIS A 1 189 ? 0.146 7.026 -23.218 1.00 81.94 189 HIS A N 1
ATOM 1498 C CA . HIS A 1 189 ? -0.344 7.801 -24.357 1.00 81.94 189 HIS A CA 1
ATOM 1499 C C . HIS A 1 189 ? 0.063 7.181 -25.699 1.00 81.94 189 HIS A C 1
ATOM 1501 O O . HIS A 1 189 ? -0.787 6.932 -26.553 1.00 81.94 189 HIS A O 1
ATOM 1507 N N . ASN A 1 190 ? 1.350 6.868 -25.859 1.00 84.50 190 ASN A N 1
ATOM 1508 C CA . ASN A 1 190 ? 1.871 6.273 -27.089 1.00 84.50 190 ASN A CA 1
ATOM 1509 C C . ASN A 1 190 ? 1.247 4.899 -27.368 1.00 84.50 190 ASN A C 1
ATOM 1511 O O . ASN A 1 190 ? 0.900 4.595 -28.508 1.00 84.50 190 ASN A O 1
ATOM 1515 N N . LEU A 1 191 ? 1.056 4.090 -26.324 1.00 87.25 191 LEU A N 1
ATOM 1516 C CA . LEU A 1 191 ? 0.443 2.770 -26.441 1.00 87.25 191 LEU A CA 1
ATOM 1517 C C . LEU A 1 191 ? -1.029 2.857 -26.871 1.00 87.25 191 LEU A C 1
ATOM 1519 O O . LEU A 1 191 ? -1.488 2.092 -27.717 1.00 87.25 191 LEU A O 1
ATOM 1523 N N . VAL A 1 192 ? -1.767 3.815 -26.316 1.00 83.50 192 VAL A N 1
ATOM 1524 C CA . VAL A 1 192 ? -3.174 4.051 -26.652 1.00 83.50 192 VAL A CA 1
ATOM 1525 C C . VAL A 1 192 ? -3.327 4.519 -28.101 1.00 83.50 192 VAL A C 1
ATOM 1527 O O . VAL A 1 192 ? -4.170 3.984 -28.820 1.00 83.50 192 VAL A O 1
ATOM 1530 N N . ILE A 1 193 ? -2.476 5.442 -28.564 1.00 82.88 193 ILE A N 1
ATOM 1531 C CA . ILE A 1 193 ? -2.441 5.868 -29.974 1.00 82.88 193 ILE A CA 1
ATOM 1532 C C . ILE A 1 193 ? -2.123 4.681 -30.888 1.00 82.88 193 ILE A C 1
ATOM 1534 O O . ILE A 1 193 ? -2.750 4.501 -31.934 1.00 82.88 193 ILE A O 1
ATOM 1538 N N . GLN A 1 194 ? -1.178 3.830 -30.496 1.00 85.56 194 GLN A N 1
ATOM 1539 C CA . GLN A 1 194 ? -0.829 2.648 -31.275 1.00 85.56 194 GLN A CA 1
ATOM 1540 C C . GLN A 1 194 ? -2.013 1.673 -31.395 1.00 85.56 194 GLN A C 1
ATOM 1542 O O . GLN A 1 194 ? -2.270 1.144 -32.473 1.00 85.56 194 GLN A O 1
ATOM 1547 N N . TYR A 1 195 ? -2.787 1.468 -30.328 1.00 84.25 195 TYR A N 1
ATOM 1548 C CA . TYR A 1 195 ? -3.994 0.643 -30.405 1.00 84.25 195 TYR A CA 1
ATOM 1549 C C . TYR A 1 195 ? -5.121 1.293 -31.214 1.00 84.25 195 TYR A C 1
ATOM 1551 O O . TYR A 1 195 ? -5.821 0.585 -31.942 1.00 84.25 195 TYR A O 1
ATOM 1559 N N . ALA A 1 196 ? -5.275 2.618 -31.135 1.00 79.88 196 ALA A N 1
ATOM 1560 C CA . ALA A 1 196 ? -6.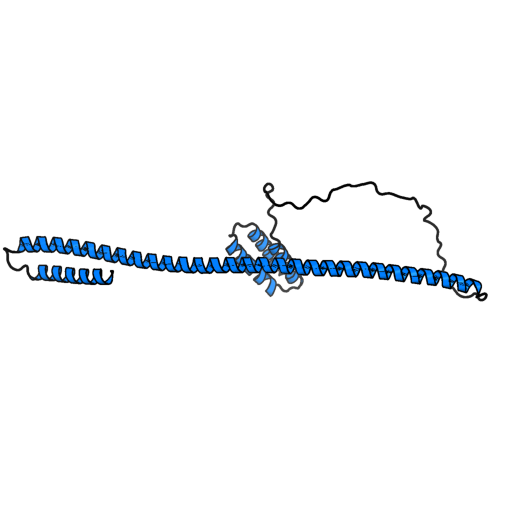252 3.365 -31.925 1.00 79.88 196 ALA A CA 1
ATOM 1561 C C . ALA A 1 196 ? -5.943 3.288 -33.429 1.00 79.88 196 ALA A C 1
ATOM 1563 O O . ALA A 1 196 ? -6.831 2.991 -34.224 1.00 79.88 196 ALA A O 1
ATOM 1564 N N . THR A 1 197 ? -4.675 3.442 -33.822 1.00 81.12 197 THR A N 1
ATOM 1565 C CA . THR A 1 197 ? -4.245 3.308 -35.229 1.00 81.12 197 THR A CA 1
ATOM 1566 C C . THR A 1 197 ? -4.396 1.882 -35.771 1.00 81.12 197 THR A C 1
ATOM 1568 O O . THR A 1 197 ? -4.593 1.698 -36.968 1.00 81.12 197 THR A O 1
ATOM 1571 N N . GLN A 1 198 ? -4.371 0.870 -34.899 1.00 84.69 198 GLN A N 1
ATOM 1572 C CA . GLN A 1 198 ? -4.656 -0.530 -35.242 1.00 84.69 198 GLN A CA 1
ATOM 1573 C C . GLN A 1 198 ? -6.158 -0.876 -35.234 1.00 84.69 198 GLN A C 1
ATOM 1575 O O . GLN A 1 198 ? -6.515 -2.034 -35.447 1.00 84.69 198 GLN A O 1
ATOM 1580 N N . GLY A 1 199 ? -7.046 0.083 -34.943 1.00 80.88 199 GLY A N 1
ATOM 1581 C CA . GLY A 1 199 ? -8.493 -0.138 -34.859 1.00 80.88 199 GLY A CA 1
ATOM 1582 C C . GLY A 1 199 ? -8.943 -0.970 -33.649 1.00 80.88 199 GLY A C 1
ATOM 1583 O O . GLY A 1 199 ? -10.087 -1.418 -33.591 1.00 80.88 199 GLY A O 1
ATOM 1584 N N . ARG A 1 200 ? -8.064 -1.196 -32.662 1.00 84.75 200 ARG A N 1
ATOM 1585 C CA . ARG A 1 200 ? -8.325 -2.025 -31.469 1.00 84.75 200 ARG A CA 1
ATOM 1586 C C . ARG A 1 200 ? -8.862 -1.189 -30.304 1.00 84.75 200 ARG A C 1
ATOM 1588 O O . ARG A 1 200 ? -8.329 -1.221 -29.193 1.00 84.75 200 ARG A O 1
ATOM 1595 N N . TYR A 1 201 ? -9.948 -0.460 -30.546 1.00 80.31 201 TYR A N 1
ATOM 1596 C CA . TYR A 1 201 ? -10.568 0.431 -29.556 1.00 80.31 201 TYR A CA 1
ATOM 1597 C C . TYR A 1 201 ? -11.101 -0.307 -28.316 1.00 80.31 201 TYR A C 1
ATOM 1599 O O . TYR A 1 201 ? -11.046 0.231 -27.213 1.00 80.31 201 TYR A O 1
ATOM 1607 N N . GLU A 1 202 ? -11.517 -1.568 -28.477 1.00 79.69 202 GLU A N 1
ATOM 1608 C CA . GLU A 1 202 ? -11.994 -2.445 -27.392 1.00 79.69 202 GLU A CA 1
ATOM 1609 C C . GLU A 1 202 ? -10.937 -2.709 -26.306 1.00 79.69 202 GLU A C 1
ATOM 1611 O O . GLU A 1 202 ? -11.276 -3.082 -25.190 1.00 79.69 202 GLU A O 1
ATOM 1616 N N . VAL A 1 203 ? -9.649 -2.512 -26.615 1.00 80.69 203 VAL A N 1
ATOM 1617 C CA . VAL A 1 203 ? -8.541 -2.660 -25.654 1.00 80.69 203 VAL A CA 1
ATOM 1618 C C . VAL A 1 203 ? -8.037 -1.297 -25.178 1.00 80.69 203 VAL A C 1
ATOM 1620 O O . VAL A 1 203 ? -7.692 -1.141 -24.008 1.00 80.69 203 VAL A O 1
ATOM 1623 N N . ALA A 1 204 ? -8.035 -0.294 -26.058 1.00 82.56 204 ALA A N 1
ATOM 1624 C CA . ALA A 1 204 ? -7.570 1.054 -25.740 1.00 82.56 204 ALA A CA 1
ATOM 1625 C C . ALA A 1 204 ? -8.464 1.763 -24.705 1.00 82.56 204 ALA A C 1
ATOM 1627 O O . ALA A 1 204 ? -7.956 2.350 -23.750 1.00 82.56 204 ALA A O 1
ATOM 1628 N N . VAL A 1 205 ? -9.791 1.680 -24.858 1.00 83.25 205 VAL A N 1
ATOM 1629 C CA . VAL A 1 205 ? -10.747 2.387 -23.987 1.00 83.25 205 VAL A CA 1
ATOM 1630 C C . VAL A 1 205 ? -10.721 1.867 -22.540 1.00 83.25 205 VAL A C 1
ATOM 1632 O O . VAL A 1 205 ? -10.622 2.694 -21.628 1.00 83.25 205 VAL A O 1
ATOM 1635 N N . PRO A 1 206 ? -10.756 0.544 -22.272 1.00 87.75 206 PRO A N 1
ATOM 1636 C CA . PRO A 1 206 ? -10.638 0.033 -20.906 1.00 87.75 206 PRO A CA 1
ATOM 1637 C C . PRO A 1 206 ? -9.302 0.390 -20.255 1.00 87.75 206 PRO A C 1
ATOM 1639 O O . PRO A 1 206 ? -9.275 0.747 -19.080 1.00 87.75 206 PRO A O 1
ATOM 1642 N N . LEU A 1 207 ? -8.209 0.356 -21.025 1.00 85.62 207 LEU A N 1
ATOM 1643 C CA . LEU A 1 207 ? -6.874 0.690 -20.534 1.00 85.62 207 LEU A CA 1
ATOM 1644 C C . LEU A 1 207 ? -6.785 2.159 -20.088 1.00 85.62 207 LEU A C 1
ATOM 1646 O O . LEU A 1 207 ? -6.260 2.447 -19.013 1.00 85.62 207 LEU A O 1
ATOM 1650 N N . CYS A 1 208 ? -7.353 3.083 -20.871 1.00 85.38 208 CYS A N 1
ATOM 1651 C CA . CYS A 1 208 ? -7.466 4.493 -20.489 1.00 85.38 208 CYS A CA 1
ATOM 1652 C C . CYS A 1 208 ? -8.340 4.697 -19.249 1.00 85.38 208 CYS A C 1
ATOM 1654 O O . CYS A 1 208 ? -7.959 5.457 -18.363 1.00 85.38 208 CYS A O 1
ATOM 1656 N N . LYS A 1 209 ? -9.494 4.020 -19.158 1.00 86.81 209 LYS A N 1
ATOM 1657 C CA . LYS A 1 209 ? -10.394 4.133 -17.997 1.00 86.81 209 LYS A CA 1
ATOM 1658 C C . LYS A 1 209 ? -9.743 3.629 -16.713 1.00 86.81 209 LYS A C 1
ATOM 1660 O O . LYS A 1 209 ? -9.830 4.304 -15.694 1.00 86.81 209 LYS A O 1
ATOM 1665 N N . GLN A 1 210 ? -9.050 2.494 -16.773 1.00 88.06 210 GLN A N 1
ATOM 1666 C CA . GLN A 1 210 ? -8.322 1.958 -15.625 1.00 88.06 210 GLN A CA 1
ATOM 1667 C C . GLN A 1 210 ? -7.219 2.921 -15.172 1.00 88.06 210 GLN A C 1
ATOM 1669 O O . GLN A 1 210 ? -7.105 3.224 -13.989 1.00 88.06 210 GLN A O 1
ATOM 1674 N N . ALA A 1 211 ? -6.436 3.452 -16.114 1.00 85.44 211 ALA A N 1
ATOM 1675 C CA . ALA A 1 211 ? -5.380 4.398 -15.782 1.00 85.44 211 ALA A CA 1
ATOM 1676 C C . ALA A 1 211 ? -5.916 5.722 -15.215 1.00 85.44 211 ALA A C 1
ATOM 1678 O O . ALA A 1 211 ? -5.270 6.308 -14.350 1.00 85.44 211 ALA A O 1
ATOM 1679 N N . LEU A 1 212 ? -7.080 6.180 -15.685 1.00 86.81 212 LEU A N 1
ATOM 1680 C CA . LEU A 1 212 ? -7.776 7.342 -15.139 1.00 86.81 212 LEU A CA 1
ATOM 1681 C C . LEU A 1 212 ? -8.236 7.086 -13.699 1.00 86.81 212 LEU A C 1
ATOM 1683 O O . LEU A 1 212 ? -8.014 7.929 -12.839 1.00 86.81 212 LEU A O 1
ATOM 1687 N N . GLU A 1 213 ? -8.823 5.921 -13.419 1.00 86.94 213 GLU A N 1
ATOM 1688 C CA . GLU A 1 213 ? -9.288 5.562 -12.076 1.00 86.94 213 GLU A CA 1
ATOM 1689 C C . GLU A 1 213 ? -8.127 5.426 -11.080 1.00 86.94 213 GLU A C 1
ATOM 1691 O O . GLU A 1 213 ? -8.209 5.923 -9.956 1.00 86.94 213 GLU A O 1
ATOM 1696 N N . ASP A 1 214 ? -7.023 4.803 -11.500 1.00 85.75 214 ASP A N 1
ATOM 1697 C CA . ASP A 1 214 ? -5.801 4.714 -10.696 1.00 85.75 214 ASP A CA 1
ATOM 1698 C C . ASP A 1 214 ? -5.269 6.110 -10.356 1.00 85.75 214 ASP A C 1
ATOM 1700 O O . ASP A 1 214 ? -4.896 6.383 -9.217 1.00 85.75 214 ASP A O 1
ATOM 1704 N N . LEU A 1 215 ? -5.274 7.009 -11.337 1.00 83.88 215 LEU A N 1
ATOM 1705 C CA . LEU A 1 215 ? -4.768 8.365 -11.190 1.00 83.88 215 LEU A CA 1
ATOM 1706 C C . LEU A 1 215 ? -5.685 9.248 -10.327 1.00 83.88 215 LEU A C 1
ATOM 1708 O O . LEU A 1 215 ? -5.191 10.015 -9.498 1.00 83.88 215 LEU A O 1
ATOM 1712 N N . GLU A 1 216 ? -7.007 9.104 -10.463 1.00 85.19 216 GLU A N 1
ATOM 1713 C CA . GLU A 1 216 ? -7.986 9.742 -9.575 1.00 85.19 216 GLU A CA 1
ATOM 1714 C C . GLU A 1 216 ? -7.799 9.279 -8.122 1.00 85.19 216 GLU A C 1
ATOM 1716 O O . GLU A 1 216 ? -7.892 10.099 -7.207 1.00 85.19 216 GLU A O 1
ATOM 1721 N N . LYS A 1 217 ? -7.485 7.993 -7.897 1.00 83.25 217 LYS A N 1
ATOM 1722 C CA . LYS A 1 217 ? -7.215 7.440 -6.559 1.00 83.25 217 LYS A CA 1
ATOM 1723 C C . LYS A 1 217 ? -5.893 7.922 -5.964 1.00 83.25 217 LYS A C 1
ATOM 1725 O O . LYS A 1 217 ? -5.838 8.152 -4.759 1.00 83.25 217 LYS A O 1
ATOM 1730 N N . THR A 1 218 ? -4.830 8.046 -6.761 1.00 79.88 218 THR A N 1
ATOM 1731 C CA . THR A 1 218 ? -3.501 8.415 -6.242 1.00 79.88 218 THR A CA 1
ATOM 1732 C C . THR A 1 218 ? -3.318 9.913 -6.054 1.00 79.88 218 THR A C 1
ATOM 1734 O O . THR A 1 218 ? -2.716 10.328 -5.067 1.00 79.88 218 THR A O 1
ATOM 1737 N N . SER A 1 219 ? -3.796 10.714 -7.008 1.00 75.06 219 SER A N 1
ATOM 1738 C CA . SER A 1 219 ? -3.438 12.135 -7.119 1.00 75.06 219 SER A CA 1
ATOM 1739 C C . SER A 1 219 ? -4.632 13.077 -6.949 1.00 75.06 219 SER A C 1
ATOM 1741 O O . SER A 1 219 ? -4.439 14.284 -6.815 1.00 75.06 219 SER A O 1
ATOM 1743 N N . GLY A 1 220 ? -5.856 12.543 -6.918 1.00 76.56 220 GLY A N 1
ATOM 1744 C CA . GLY A 1 220 ? -7.088 13.325 -6.850 1.00 76.56 220 GLY A CA 1
ATOM 1745 C C . GLY A 1 220 ? -7.524 13.893 -8.206 1.00 76.56 220 GLY A C 1
ATOM 1746 O O . GLY A 1 220 ? -6.778 13.890 -9.184 1.00 76.56 220 GLY A O 1
ATOM 1747 N N . ARG A 1 221 ? -8.769 14.384 -8.267 1.00 75.56 221 ARG A N 1
ATOM 1748 C CA . ARG A 1 221 ? -9.425 14.836 -9.512 1.00 75.56 221 ARG A CA 1
ATOM 1749 C C . ARG A 1 221 ? -8.865 16.129 -10.104 1.00 75.56 221 ARG A C 1
ATOM 1751 O O . ARG A 1 221 ? -8.986 16.330 -11.306 1.00 75.56 221 ARG A O 1
ATOM 1758 N N . ASP A 1 222 ? -8.229 16.961 -9.286 1.00 75.94 222 ASP A N 1
ATOM 1759 C CA . ASP A 1 222 ? -7.702 18.268 -9.703 1.00 75.94 222 ASP A CA 1
ATOM 1760 C C . ASP A 1 222 ? -6.260 18.193 -10.238 1.00 75.94 222 ASP A C 1
ATOM 1762 O O . ASP A 1 222 ? -5.634 19.215 -10.523 1.00 75.94 222 ASP A O 1
ATOM 1766 N N . HIS A 1 223 ? -5.701 16.987 -10.369 1.00 78.81 223 HIS A N 1
ATOM 1767 C CA . HIS A 1 223 ? -4.331 16.808 -10.829 1.00 78.81 223 HIS A CA 1
ATOM 1768 C C . HIS A 1 223 ? -4.224 16.994 -12.360 1.00 78.81 223 HIS A C 1
ATOM 1770 O O . HIS A 1 223 ? -5.017 16.408 -13.102 1.00 78.81 223 HIS A O 1
ATOM 1776 N N . PRO A 1 224 ? -3.228 17.740 -12.876 1.00 80.25 224 PRO A N 1
ATOM 1777 C CA . PRO A 1 224 ? -3.093 18.001 -14.316 1.00 80.25 224 PRO A CA 1
ATOM 1778 C C . PRO A 1 224 ? -2.889 16.739 -15.179 1.00 80.25 224 PRO A C 1
ATOM 1780 O O . PRO A 1 224 ? -3.236 16.720 -16.365 1.00 80.25 224 PRO A O 1
ATOM 1783 N N . ASP A 1 225 ? -2.427 15.639 -14.588 1.00 81.00 225 ASP A N 1
ATOM 1784 C CA . ASP A 1 225 ? -2.399 14.336 -15.256 1.00 81.00 225 ASP A CA 1
ATOM 1785 C C . ASP A 1 225 ? -3.798 13.801 -15.593 1.00 81.00 225 ASP A C 1
ATOM 1787 O O . ASP A 1 225 ? -3.962 13.121 -16.606 1.00 81.00 225 ASP A O 1
ATOM 1791 N N . VAL A 1 226 ? -4.813 14.088 -14.765 1.00 83.31 226 VAL A N 1
ATOM 1792 C CA . VAL A 1 226 ? -6.195 13.628 -14.989 1.00 83.31 226 VAL A CA 1
ATOM 1793 C C . VAL A 1 226 ? -6.746 14.316 -16.232 1.00 83.31 226 VAL A C 1
ATOM 1795 O O . VAL A 1 226 ? -7.311 13.660 -17.105 1.00 83.31 226 VAL A O 1
ATOM 1798 N N . ALA A 1 227 ? -6.478 15.616 -16.382 1.00 83.56 227 ALA A N 1
ATOM 1799 C CA . ALA A 1 227 ? -6.811 16.369 -17.588 1.00 83.56 227 ALA A CA 1
ATOM 1800 C C . ALA A 1 227 ? -6.108 15.800 -18.833 1.00 83.56 227 ALA A C 1
ATOM 1802 O O . ALA A 1 227 ? -6.727 15.648 -19.889 1.00 83.56 227 ALA A O 1
ATOM 1803 N N . THR A 1 228 ? -4.835 15.421 -18.699 1.00 83.50 228 THR A N 1
ATOM 1804 C CA . THR A 1 228 ? -4.079 14.789 -19.789 1.00 83.50 228 THR A CA 1
ATOM 1805 C C . THR A 1 228 ? -4.703 13.446 -20.177 1.00 83.50 228 THR A C 1
ATOM 1807 O O . THR A 1 228 ? -4.924 13.196 -21.358 1.00 83.50 228 THR A O 1
ATOM 1810 N N . MET A 1 229 ? -5.062 12.603 -19.206 1.00 84.56 229 MET A N 1
ATOM 1811 C CA . MET A 1 229 ? -5.683 11.299 -19.459 1.00 84.56 229 MET A CA 1
ATOM 1812 C C . MET A 1 229 ? -7.067 11.413 -20.110 1.00 84.56 229 MET A C 1
ATOM 1814 O O . MET A 1 229 ? -7.379 10.671 -21.041 1.00 84.56 229 MET A O 1
ATOM 1818 N N . LEU A 1 230 ? -7.883 12.372 -19.668 1.00 87.62 230 LEU A N 1
ATOM 1819 C CA . LEU A 1 230 ? -9.184 12.661 -20.275 1.00 87.62 230 LEU A CA 1
ATOM 1820 C C . LEU A 1 230 ? -9.043 13.113 -21.732 1.00 87.62 230 LEU A C 1
ATOM 1822 O O . LEU A 1 230 ? -9.807 12.666 -22.587 1.00 87.62 230 LEU A O 1
ATOM 1826 N N . ASN A 1 231 ? -8.035 13.934 -22.040 1.00 85.81 231 ASN A N 1
ATOM 1827 C CA . ASN A 1 231 ? -7.742 14.335 -23.415 1.00 85.81 231 ASN A CA 1
ATOM 1828 C C . ASN A 1 231 ? -7.360 13.129 -24.292 1.00 85.81 231 ASN A C 1
ATOM 1830 O O . ASN A 1 231 ? -7.807 13.013 -25.431 1.00 85.81 231 ASN A O 1
ATOM 1834 N N . ILE A 1 232 ? -6.583 12.186 -23.751 1.00 83.56 232 ILE A N 1
ATOM 1835 C CA . ILE A 1 232 ? -6.223 10.944 -24.450 1.00 83.56 232 ILE A CA 1
ATOM 1836 C C . ILE A 1 232 ? -7.469 10.104 -24.736 1.00 83.56 232 ILE A C 1
ATOM 1838 O O . ILE A 1 232 ? -7.647 9.634 -25.857 1.00 83.56 232 ILE A O 1
ATOM 1842 N N . LEU A 1 233 ? -8.355 9.953 -23.753 1.00 86.19 233 LEU A N 1
ATOM 1843 C CA . LEU A 1 233 ? -9.601 9.209 -23.920 1.00 86.19 233 LEU A CA 1
ATOM 1844 C C . LEU A 1 233 ? -10.514 9.849 -24.983 1.00 86.19 233 LEU A C 1
ATOM 1846 O O . LEU A 1 233 ? -11.080 9.139 -25.813 1.00 86.19 233 LEU A O 1
ATOM 1850 N N . ALA A 1 234 ? -10.599 11.181 -25.016 1.00 84.44 234 ALA A N 1
ATOM 1851 C CA . ALA A 1 234 ? -11.361 11.911 -26.028 1.00 84.44 234 ALA A CA 1
ATOM 1852 C C . ALA A 1 234 ? -10.820 11.686 -27.452 1.00 84.44 234 ALA A C 1
ATOM 1854 O O . ALA A 1 234 ? -11.600 11.525 -28.392 1.00 84.44 234 ALA A O 1
ATOM 1855 N N . LEU A 1 235 ? -9.493 11.621 -27.622 1.00 84.38 235 LEU A N 1
ATOM 1856 C CA . LEU A 1 235 ? -8.875 11.296 -28.913 1.00 84.38 235 LEU A CA 1
ATOM 1857 C C . LEU A 1 235 ? -9.254 9.887 -29.383 1.00 84.38 235 LEU A C 1
ATOM 1859 O O . LEU A 1 235 ? -9.589 9.705 -30.551 1.00 84.38 235 LEU A O 1
ATOM 1863 N N . VAL A 1 236 ? -9.281 8.911 -28.471 1.00 82.88 236 VAL A N 1
ATOM 1864 C CA . VAL A 1 236 ? -9.680 7.531 -28.790 1.00 82.88 236 VAL A CA 1
ATOM 1865 C C . VAL A 1 236 ? -11.141 7.459 -29.244 1.00 82.88 236 VAL A C 1
ATOM 1867 O O . VAL A 1 236 ? -11.426 6.803 -30.244 1.00 82.88 236 VAL A O 1
ATOM 1870 N N . TYR A 1 237 ? -12.068 8.147 -28.568 1.00 82.94 237 TYR A N 1
ATOM 1871 C CA . TYR A 1 237 ? -13.484 8.160 -28.971 1.00 82.94 237 TYR A CA 1
ATOM 1872 C C . TYR A 1 237 ? -13.731 8.903 -30.285 1.00 82.94 237 TYR A C 1
ATOM 1874 O O . TYR A 1 237 ? -14.557 8.468 -31.096 1.00 82.94 237 TYR A O 1
ATOM 1882 N N . ARG A 1 238 ? -12.984 9.988 -30.528 1.00 80.75 238 ARG A N 1
ATOM 1883 C CA . ARG A 1 238 ? -12.999 10.696 -31.812 1.00 80.75 238 ARG A CA 1
ATOM 1884 C C . ARG A 1 238 ? -12.585 9.764 -32.945 1.00 80.75 238 ARG A C 1
ATOM 1886 O O . ARG A 1 238 ? -13.272 9.708 -33.959 1.00 80.75 238 ARG A O 1
ATOM 1893 N N . ASP A 1 239 ? -11.503 9.017 -32.754 1.00 76.50 239 ASP A N 1
ATOM 1894 C CA . ASP A 1 239 ? -10.997 8.081 -33.757 1.00 76.50 239 ASP A CA 1
ATOM 1895 C C . ASP A 1 239 ? -11.935 6.862 -33.922 1.00 76.50 239 ASP A C 1
ATOM 1897 O O . ASP A 1 239 ? -12.001 6.276 -35.000 1.00 76.50 239 ASP A O 1
ATOM 1901 N N . GLN A 1 240 ? -12.741 6.532 -32.903 1.00 77.94 240 GLN A N 1
ATOM 1902 C CA . GLN A 1 240 ? -13.814 5.529 -32.968 1.00 77.94 240 GLN A CA 1
ATOM 1903 C C . GLN A 1 240 ? -15.113 6.051 -33.636 1.00 77.94 240 GLN A C 1
ATOM 1905 O O . GLN A 1 240 ? -16.083 5.301 -33.750 1.00 77.94 240 GLN A O 1
ATOM 1910 N N . ASN A 1 241 ? -15.169 7.317 -34.084 1.00 74.31 241 ASN A N 1
ATOM 1911 C CA . ASN A 1 241 ? -16.367 7.997 -34.616 1.00 74.31 241 ASN A CA 1
ATOM 1912 C C . ASN A 1 241 ? -17.583 7.999 -33.663 1.00 74.31 241 ASN A C 1
ATOM 1914 O O . ASN A 1 241 ? -18.730 8.164 -34.092 1.00 74.31 241 ASN A O 1
ATOM 1918 N N . LYS A 1 242 ? -17.357 7.843 -32.354 1.00 67.94 242 LYS A N 1
ATOM 1919 C CA . LYS A 1 242 ? -18.409 7.869 -31.332 1.00 67.94 242 LYS A CA 1
ATOM 1920 C C . LYS A 1 242 ? -18.416 9.214 -30.612 1.00 67.94 242 LYS A C 1
ATOM 1922 O O . LYS A 1 242 ? -17.976 9.332 -29.483 1.00 67.94 242 LYS A O 1
ATOM 1927 N N . TYR A 1 243 ? -18.969 10.238 -31.257 1.00 56.59 243 TYR A N 1
ATOM 1928 C CA . TYR A 1 243 ? -19.006 11.614 -30.729 1.00 56.59 243 TYR A CA 1
ATOM 1929 C C . TYR A 1 243 ? -19.993 11.854 -29.566 1.00 56.59 243 TYR A C 1
ATOM 1931 O O . TYR A 1 243 ? -20.158 12.993 -29.136 1.00 56.59 243 TYR A O 1
ATOM 1939 N N . LYS A 1 244 ? -20.718 10.821 -29.115 1.00 57.66 244 LYS A N 1
ATOM 1940 C CA . LYS A 1 244 ? -21.743 10.919 -28.057 1.00 57.66 244 LYS A CA 1
ATOM 1941 C C . LYS A 1 244 ? -21.275 10.395 -26.694 1.00 57.66 244 LYS A C 1
ATOM 1943 O O . LYS A 1 244 ? -21.993 10.607 -25.721 1.00 57.66 244 LYS A O 1
ATOM 1948 N N . GLU A 1 245 ? -20.147 9.689 -26.653 1.00 52.50 245 GLU A N 1
ATOM 1949 C CA . GLU A 1 245 ? -19.547 9.072 -25.458 1.00 52.50 245 GLU A CA 1
ATOM 1950 C C . GLU A 1 245 ? -18.269 9.820 -25.066 1.00 52.50 245 GLU A C 1
ATOM 1952 O O . GLU A 1 245 ? -18.005 9.901 -23.846 1.00 52.50 245 GLU A O 1
#

InterPro domains:
  IPR002151 Kinesin light chain [PTHR45783] (1-245)
  IPR011990 Tetratricopeptide-like helical domain superfamily [G3DSA:1.25.40.10] (166-245)
  IPR011990 Tetratricopeptide-like helical domain superfamily [SSF48452] (179-245)

Radius of gyration: 45.72 Å; chains: 1; bounding box: 97×38×139 Å

Secondary structure (DSSP, 8-state):
-HHHHHHHHHHHHHHHHHHHHS---TTTHHHHHHHHHHHHHHHHHHHHHHHHHHHHHHHHHHHHHHHHHHHHHHHHHHHHHHHHHHHHHHHHHHHHHHHHHHHHHHHHHHHHHHHHHHHHHHHHHHHHHHHTT----------------------------------------------PPPHHHHHHHHHHHHHHHTT-HHHHHHHHHHHHHHHHHHH-TT-HHHHHHHHHHHHHHHHTT-TT-

pLDDT: mean 77.78, std 20.81, range [31.16, 98.38]

Organism: NCBI:txid1464854